Protein AF-A0A4P9Y007-F1 (afdb_monomer_lite)

Structure (mmCIF, N/CA/C/O backbone):
data_AF-A0A4P9Y007-F1
#
_entry.id   AF-A0A4P9Y007-F1
#
loop_
_atom_site.group_PDB
_atom_site.id
_atom_site.type_symbol
_atom_site.label_atom_id
_atom_site.label_alt_id
_atom_site.label_comp_id
_atom_site.label_asym_id
_atom_site.label_entity_id
_atom_site.label_seq_id
_atom_site.pdbx_PDB_ins_code
_atom_site.Cartn_x
_atom_site.Cartn_y
_atom_site.Cartn_z
_atom_site.occupancy
_atom_site.B_iso_or_equiv
_atom_site.auth_seq_id
_atom_site.auth_comp_id
_atom_site.auth_asym_id
_atom_site.auth_atom_id
_atom_site.pdbx_PDB_model_num
ATOM 1 N N . TRP A 1 1 ? -11.578 -0.912 29.837 1.00 82.12 1 TRP A N 1
ATOM 2 C CA . TRP A 1 1 ? -11.352 -1.231 28.413 1.00 82.12 1 TRP A CA 1
ATOM 3 C C . TRP A 1 1 ? -11.839 -2.617 28.018 1.00 82.12 1 TRP A C 1
ATOM 5 O O . TRP A 1 1 ? -12.727 -2.689 27.188 1.00 82.12 1 TRP A O 1
ATOM 15 N N . LEU A 1 2 ? -11.364 -3.719 28.609 1.00 82.94 2 LEU A N 1
ATOM 16 C CA . LEU A 1 2 ? -11.847 -5.055 28.205 1.00 82.94 2 LEU A CA 1
ATOM 17 C C . LEU A 1 2 ? -13.365 -5.239 28.386 1.00 82.94 2 LEU A C 1
ATOM 19 O O . LEU A 1 2 ? -14.035 -5.711 27.477 1.00 82.94 2 LEU A O 1
ATOM 23 N N . ALA A 1 3 ? -13.929 -4.778 29.507 1.00 84.06 3 ALA A N 1
ATOM 24 C CA . ALA A 1 3 ? -15.378 -4.816 29.727 1.00 84.06 3 ALA A CA 1
ATOM 25 C C . ALA A 1 3 ? -16.168 -3.967 28.712 1.00 84.06 3 ALA A C 1
ATOM 27 O O . ALA A 1 3 ? -17.241 -4.374 28.285 1.00 84.06 3 ALA A O 1
ATOM 28 N N . SER A 1 4 ? -15.628 -2.821 28.281 1.00 83.50 4 SER A N 1
ATOM 29 C CA . SER A 1 4 ? -16.286 -1.960 27.290 1.00 83.50 4 SER A CA 1
ATOM 30 C C . SER A 1 4 ? -16.182 -2.511 25.866 1.00 83.50 4 SER A C 1
ATOM 32 O O . SER A 1 4 ? -17.097 -2.311 25.083 1.00 83.50 4 SER A O 1
ATOM 34 N N . LEU A 1 5 ? -15.095 -3.219 25.531 1.00 84.62 5 LEU A N 1
ATOM 35 C CA . LEU A 1 5 ? -14.921 -3.869 24.223 1.00 84.62 5 LEU A CA 1
ATOM 36 C C . LEU A 1 5 ? -15.803 -5.114 24.050 1.00 84.62 5 LEU A C 1
ATOM 38 O O . LEU A 1 5 ? -16.047 -5.523 22.923 1.00 84.62 5 LEU A O 1
ATOM 42 N N . ARG A 1 6 ? -16.285 -5.705 25.151 1.00 84.75 6 ARG A N 1
ATOM 43 C CA . ARG A 1 6 ? -17.242 -6.824 25.124 1.00 84.75 6 ARG A CA 1
ATOM 44 C C . ARG A 1 6 ? -18.675 -6.396 24.801 1.00 84.75 6 ARG A C 1
ATOM 46 O O . ARG A 1 6 ? -19.495 -7.250 24.484 1.00 84.75 6 ARG A O 1
ATOM 53 N N . LEU A 1 7 ? -18.996 -5.110 24.927 1.00 86.94 7 LEU A N 1
ATOM 54 C CA . LEU A 1 7 ? -20.323 -4.595 24.599 1.00 86.94 7 LEU A CA 1
ATOM 55 C C . LEU A 1 7 ? -20.487 -4.479 23.074 1.00 86.94 7 LEU A C 1
ATOM 57 O O . LEU A 1 7 ? -19.494 -4.260 22.378 1.00 86.94 7 LEU A O 1
ATOM 61 N N . PRO A 1 8 ? -21.717 -4.592 22.539 1.00 84.19 8 PRO A N 1
ATOM 62 C CA . PRO A 1 8 ? -21.967 -4.362 21.121 1.00 84.19 8 PRO A CA 1
ATOM 63 C C . PRO A 1 8 ? -21.648 -2.902 20.779 1.00 84.19 8 PRO A C 1
ATOM 65 O O . PRO A 1 8 ? -22.349 -1.980 21.195 1.00 84.19 8 PRO A O 1
ATOM 68 N N . LEU A 1 9 ? -20.554 -2.697 20.047 1.00 86.12 9 LEU A N 1
ATOM 69 C CA . LEU A 1 9 ? -20.111 -1.383 19.594 1.00 86.12 9 LEU A CA 1
ATOM 70 C C . LEU A 1 9 ? -20.708 -1.073 18.225 1.00 86.12 9 LEU A C 1
ATOM 72 O O . LEU A 1 9 ? -20.724 -1.916 17.328 1.00 86.12 9 LEU A O 1
ATOM 76 N N . GLU A 1 10 ? -21.130 0.173 18.034 1.00 90.69 10 GLU A N 1
ATOM 77 C CA . GLU A 1 10 ? -21.511 0.655 16.710 1.00 90.69 10 GLU A CA 1
ATOM 78 C C . GLU A 1 10 ? -20.279 0.704 15.785 1.00 90.69 10 GLU A C 1
ATOM 80 O O . GLU A 1 10 ? -19.154 0.957 16.229 1.00 90.69 10 GLU A O 1
ATOM 85 N N . ALA A 1 11 ? -20.464 0.526 14.473 1.00 87.06 11 ALA A N 1
ATOM 86 C CA . ALA A 1 11 ? -19.360 0.504 13.507 1.00 87.06 11 ALA A CA 1
ATOM 87 C C . ALA A 1 11 ? -18.497 1.786 13.525 1.00 87.06 11 ALA A C 1
ATOM 89 O O . ALA A 1 11 ? -17.287 1.739 13.283 1.00 87.06 11 ALA A O 1
ATOM 90 N N . SER A 1 12 ? -19.103 2.940 13.819 1.00 88.69 12 SER A N 1
ATOM 91 C CA . SER A 1 12 ? -18.417 4.230 13.961 1.00 88.69 12 SER A CA 1
ATOM 92 C C . SER A 1 12 ? -17.488 4.253 15.186 1.00 88.69 12 SER A C 1
ATOM 94 O O . SER A 1 12 ? -16.321 4.651 15.088 1.00 88.69 12 SER A O 1
ATOM 96 N N . GLN A 1 13 ? -17.977 3.754 16.322 1.00 90.38 13 GLN A N 1
ATOM 97 C CA . GLN A 1 13 ? -17.234 3.626 17.574 1.00 90.38 13 GLN A CA 1
ATOM 98 C C . GLN A 1 13 ? -16.098 2.613 17.433 1.00 90.38 13 GLN A C 1
ATOM 100 O O . GLN A 1 13 ? -14.968 2.906 17.820 1.00 90.38 13 GLN A O 1
ATOM 105 N N . TYR A 1 14 ? -16.366 1.471 16.799 1.00 91.06 14 TYR A N 1
ATOM 106 C CA . TYR A 1 14 ? -15.383 0.417 16.567 1.00 91.06 14 TYR A CA 1
ATOM 107 C C . TYR A 1 14 ? -14.161 0.923 15.786 1.00 91.06 14 TYR A C 1
ATOM 109 O O . TYR A 1 14 ? -13.019 0.785 16.230 1.00 91.06 14 TYR A O 1
ATOM 117 N N . LYS A 1 15 ? -14.387 1.630 14.668 1.00 90.38 15 LYS A N 1
ATOM 118 C CA . LYS A 1 15 ? -13.308 2.260 13.883 1.00 90.38 15 LYS A CA 1
ATOM 119 C C . LYS A 1 15 ? -12.530 3.288 14.702 1.00 90.38 15 LYS A C 1
ATOM 121 O O . LYS A 1 15 ? -11.308 3.368 14.594 1.00 90.38 15 LYS A O 1
ATOM 126 N N . ARG A 1 16 ? -13.217 4.080 15.533 1.00 90.31 16 ARG A N 1
ATOM 127 C CA . ARG A 1 16 ? -12.578 5.091 16.388 1.00 90.31 16 ARG A CA 1
ATOM 128 C C . ARG A 1 16 ? -11.707 4.464 17.473 1.00 90.31 16 ARG A C 1
ATOM 130 O O . ARG A 1 16 ? -10.631 4.989 17.740 1.00 90.31 16 ARG A O 1
ATOM 137 N N . VAL A 1 17 ? -12.140 3.348 18.055 1.00 92.19 17 VAL A N 1
ATOM 138 C CA . VAL A 1 17 ? -11.339 2.567 19.003 1.00 92.19 17 VAL A CA 1
ATOM 139 C C . VAL A 1 17 ? -10.066 2.066 18.325 1.00 92.19 17 VAL A C 1
ATOM 141 O O . VAL A 1 17 ? -8.980 2.355 18.819 1.00 92.19 17 VAL A O 1
ATOM 144 N N . LEU A 1 18 ? -10.174 1.413 17.161 1.00 90.44 18 LEU A N 1
ATOM 145 C CA . LEU A 1 18 ? -9.006 0.907 16.426 1.00 90.44 18 LEU A CA 1
ATOM 146 C C . LEU A 1 18 ? -8.034 2.020 16.010 1.00 90.44 18 LEU A C 1
ATOM 148 O O . LEU A 1 18 ? -6.824 1.840 16.065 1.00 90.44 18 LEU A O 1
ATOM 152 N N . LEU A 1 19 ? -8.537 3.207 15.664 1.00 90.25 19 LEU A N 1
ATOM 153 C CA . LEU A 1 19 ? -7.697 4.370 15.346 1.00 90.25 19 LEU A CA 1
ATOM 154 C C . LEU A 1 19 ? -6.875 4.893 16.532 1.00 90.25 19 LEU A C 1
ATOM 156 O O . LEU A 1 19 ? -5.881 5.588 16.312 1.00 90.25 19 LEU A O 1
ATOM 160 N N . LEU A 1 20 ? -7.333 4.647 17.760 1.00 90.38 20 LEU A N 1
ATOM 161 C CA . LEU A 1 20 ? -6.728 5.148 18.993 1.00 90.38 20 LEU A CA 1
ATOM 162 C C . LEU A 1 20 ? -5.978 4.057 19.763 1.00 90.38 20 LEU A C 1
ATOM 164 O O . LEU A 1 20 ? -5.260 4.390 20.706 1.00 90.38 20 LEU A O 1
ATOM 168 N N . ILE A 1 21 ? -6.135 2.785 19.382 1.00 90.44 21 ILE A N 1
ATOM 169 C CA . ILE A 1 21 ? -5.692 1.641 20.180 1.00 90.44 21 ILE A CA 1
ATOM 170 C C . ILE A 1 21 ? -4.185 1.658 20.428 1.00 90.44 21 ILE A C 1
ATOM 172 O O . ILE A 1 21 ? -3.767 1.575 21.580 1.00 90.44 21 ILE A O 1
ATOM 176 N N . HIS A 1 22 ? -3.390 1.890 19.383 1.00 87.31 22 HIS A N 1
ATOM 177 C CA . HIS A 1 22 ? -1.927 1.895 19.437 1.00 87.31 22 HIS A CA 1
ATOM 178 C C . HIS A 1 22 ? -1.370 3.033 20.298 1.00 87.31 22 HIS A C 1
ATOM 180 O O . HIS A 1 22 ? -0.475 2.816 21.102 1.00 87.31 22 HIS A O 1
ATOM 186 N N . ARG A 1 23 ? -1.921 4.250 20.182 1.00 87.38 23 ARG A N 1
ATOM 187 C CA . ARG A 1 23 ? -1.395 5.444 20.875 1.00 87.38 23 ARG A CA 1
ATOM 188 C C . ARG A 1 23 ? -1.994 5.703 22.252 1.00 87.38 23 ARG A C 1
ATOM 190 O O . ARG A 1 23 ? -1.347 6.343 23.072 1.00 87.38 23 ARG A O 1
ATOM 197 N N . ARG A 1 24 ? -3.251 5.321 22.488 1.00 89.56 24 ARG A N 1
ATOM 198 C CA . ARG A 1 24 ? -4.007 5.743 23.683 1.00 89.56 24 ARG A CA 1
ATOM 199 C C . ARG A 1 24 ? -4.559 4.611 24.529 1.00 89.56 24 ARG A C 1
ATOM 201 O O . ARG A 1 24 ? -5.045 4.898 25.615 1.00 89.56 24 ARG A O 1
ATOM 208 N N . ILE A 1 25 ? -4.549 3.369 24.052 1.00 88.50 25 ILE A N 1
ATOM 209 C CA . ILE A 1 25 ? -5.140 2.257 24.805 1.00 88.50 25 ILE A CA 1
ATOM 210 C C . ILE A 1 25 ? -4.048 1.262 25.212 1.00 88.50 25 ILE A C 1
ATOM 212 O O . ILE A 1 25 ? -3.930 0.978 26.400 1.00 88.50 25 ILE A O 1
ATOM 216 N N . ILE A 1 26 ? -3.207 0.811 24.272 1.00 88.50 26 ILE A N 1
ATOM 217 C CA . ILE A 1 26 ? -2.102 -0.130 24.531 1.00 88.50 26 ILE A CA 1
ATOM 218 C C . ILE A 1 26 ? -1.140 0.377 25.625 1.00 88.50 26 ILE A C 1
ATOM 220 O O . ILE A 1 26 ? -0.941 -0.367 26.585 1.00 88.50 26 ILE A O 1
ATOM 224 N N . PRO A 1 27 ? -0.637 1.632 25.598 1.00 89.06 27 PRO A N 1
ATOM 225 C CA . PRO A 1 27 ? 0.335 2.096 26.598 1.00 89.06 27 PRO A CA 1
ATOM 226 C C . PRO A 1 27 ? -0.212 2.164 28.030 1.00 89.06 27 PRO A C 1
ATOM 228 O O . PRO A 1 27 ? 0.549 2.151 28.990 1.00 89.06 27 PRO A O 1
ATOM 231 N N . PHE A 1 28 ? -1.535 2.254 28.185 1.00 88.88 28 PHE A N 1
ATOM 232 C CA . PHE A 1 28 ? -2.196 2.379 29.487 1.00 88.88 28 PHE A CA 1
ATOM 233 C C . PHE A 1 28 ? -2.731 1.042 30.012 1.00 88.88 28 PHE A C 1
ATOM 235 O O . PHE A 1 28 ? -3.407 1.007 31.041 1.00 88.88 28 PHE A O 1
ATOM 242 N N . MET A 1 29 ? -2.475 -0.064 29.309 1.00 85.81 29 MET A N 1
ATOM 243 C CA . MET A 1 29 ? -2.890 -1.394 29.736 1.00 85.81 29 MET A CA 1
ATOM 244 C C . MET A 1 29 ? -1.760 -2.138 30.436 1.00 85.81 29 MET A C 1
ATOM 246 O O . MET A 1 29 ? -0.669 -2.276 29.904 1.00 85.81 29 MET A O 1
ATOM 250 N N . SER A 1 30 ? -2.059 -2.710 31.605 1.00 85.81 30 SER A N 1
ATOM 251 C CA . SER A 1 30 ? -1.103 -3.540 32.349 1.00 85.81 30 SER A CA 1
ATOM 252 C C . SER A 1 30 ? -0.782 -4.864 31.6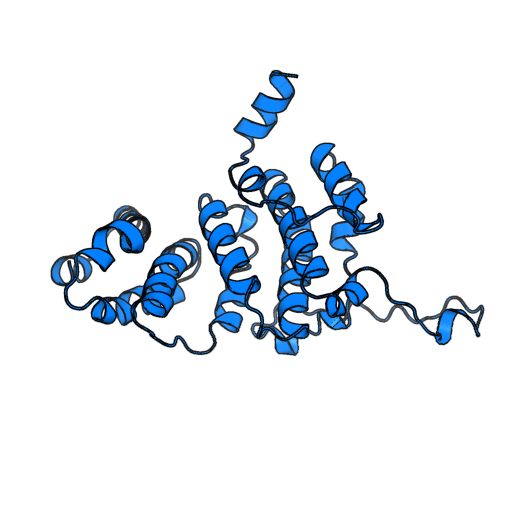41 1.00 85.81 30 SER A C 1
ATOM 254 O O . SER A 1 30 ? 0.300 -5.408 31.816 1.00 85.81 30 SER A O 1
ATOM 256 N N . ARG A 1 31 ? -1.732 -5.409 30.865 1.00 87.56 31 ARG A N 1
ATOM 257 C CA . ARG A 1 31 ? -1.574 -6.644 30.073 1.00 87.56 31 ARG A CA 1
ATOM 258 C C . ARG A 1 31 ? -2.165 -6.453 28.669 1.00 87.56 31 ARG A C 1
ATOM 260 O O . ARG A 1 31 ? -3.308 -6.850 28.430 1.00 87.56 31 ARG A O 1
ATOM 267 N N . PRO A 1 32 ? -1.416 -5.824 27.752 1.00 87.88 32 PRO A N 1
ATOM 268 C CA . PRO A 1 32 ? -1.886 -5.516 26.400 1.00 87.88 32 PRO A CA 1
ATOM 269 C C . PRO A 1 32 ? -2.069 -6.760 25.518 1.00 87.88 32 PRO A C 1
ATOM 271 O O . PRO A 1 32 ? -2.848 -6.718 24.571 1.00 87.88 32 PRO A O 1
ATOM 274 N N . THR A 1 33 ? -1.458 -7.896 25.873 1.00 87.25 33 THR A N 1
ATOM 275 C CA . THR A 1 33 ? -1.631 -9.184 25.178 1.00 87.25 33 THR A CA 1
ATOM 276 C C . THR A 1 33 ? -3.085 -9.665 25.127 1.00 87.25 33 THR A C 1
ATOM 278 O O . THR A 1 33 ? -3.470 -10.329 24.173 1.00 87.25 33 THR A O 1
ATOM 281 N N . MET A 1 34 ? -3.934 -9.270 26.086 1.00 88.12 34 MET A N 1
ATOM 282 C CA . MET A 1 34 ? -5.367 -9.607 26.072 1.00 88.12 34 MET A CA 1
ATOM 283 C C . MET A 1 34 ? -6.145 -8.963 24.912 1.00 88.12 34 MET A C 1
ATOM 285 O O . MET A 1 34 ? -7.269 -9.369 24.635 1.00 88.12 34 MET A O 1
ATOM 289 N N . LEU A 1 35 ? -5.586 -7.947 24.246 1.00 89.56 35 LEU A N 1
ATOM 290 C CA . LEU A 1 35 ? -6.190 -7.368 23.045 1.00 89.56 35 LEU A CA 1
ATOM 291 C C . LEU A 1 35 ? -5.926 -8.186 21.779 1.00 89.56 35 LEU A C 1
ATOM 293 O O . LEU A 1 35 ? -6.516 -7.865 20.748 1.00 89.56 35 LEU A O 1
ATOM 297 N N . MET A 1 36 ? -5.038 -9.184 21.820 1.00 88.44 36 MET A N 1
ATOM 298 C CA . MET A 1 36 ? -4.630 -9.906 20.617 1.00 88.44 36 MET A CA 1
ATOM 299 C C . MET A 1 36 ? -5.811 -10.592 19.935 1.00 88.44 36 MET A C 1
ATOM 301 O O . MET A 1 36 ? -5.969 -10.425 18.729 1.00 88.44 36 MET A O 1
ATOM 305 N N . ASP A 1 37 ? -6.672 -11.273 20.692 1.00 89.38 37 ASP A N 1
ATOM 306 C CA . ASP A 1 37 ? -7.856 -11.945 20.142 1.00 89.38 37 ASP A CA 1
ATOM 307 C C . ASP A 1 37 ? -8.782 -10.930 19.461 1.00 89.38 37 ASP A C 1
ATOM 309 O O . ASP A 1 37 ? -9.120 -11.067 18.288 1.00 89.38 37 ASP A O 1
ATOM 313 N N . PHE A 1 38 ? -9.076 -9.820 20.148 1.00 90.88 38 PHE A N 1
ATOM 314 C CA . PHE A 1 38 ? -9.896 -8.735 19.606 1.00 90.88 38 PHE A CA 1
ATOM 315 C C . PHE A 1 38 ? -9.311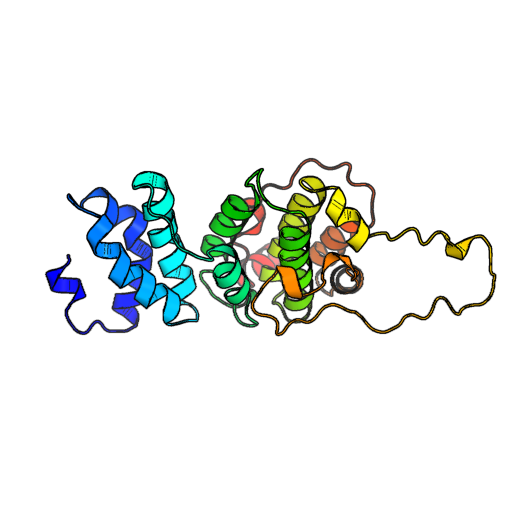 -8.148 18.314 1.00 90.88 38 PHE A C 1
ATOM 317 O O . PHE A 1 38 ? -10.037 -7.909 17.348 1.00 90.88 38 PHE A O 1
ATOM 324 N N . LEU A 1 39 ? -8.003 -7.889 18.286 1.00 91.06 39 LEU A N 1
ATOM 325 C CA . LEU A 1 39 ? -7.321 -7.325 17.124 1.00 91.06 39 LEU A CA 1
ATOM 326 C C . LEU A 1 39 ? -7.207 -8.331 15.975 1.00 91.06 39 LEU A C 1
ATOM 328 O O . LEU A 1 39 ? -7.307 -7.931 14.819 1.00 91.06 39 LEU A O 1
ATOM 332 N N . THR A 1 40 ? -7.048 -9.616 16.279 1.00 90.06 40 THR A N 1
ATOM 333 C CA . THR A 1 40 ? -7.010 -10.697 15.289 1.00 90.06 40 THR A CA 1
ATOM 334 C C . THR A 1 40 ? -8.377 -10.877 14.636 1.00 90.06 40 THR A C 1
ATOM 336 O O . THR A 1 40 ? -8.467 -10.911 13.410 1.00 90.06 40 THR A O 1
ATOM 339 N N .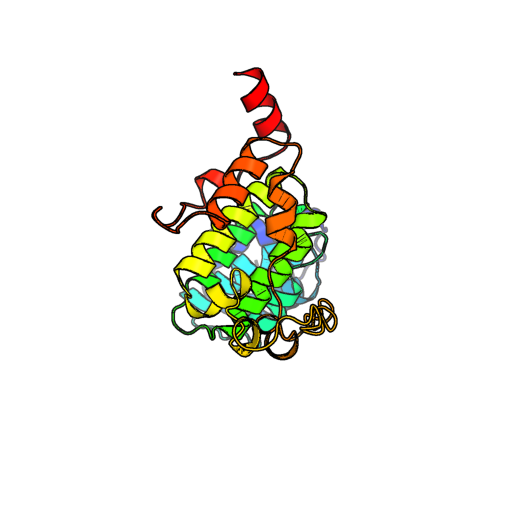 ASP A 1 41 ? -9.452 -10.865 15.424 1.00 89.94 41 ASP A N 1
ATOM 340 C CA . ASP A 1 41 ? -10.827 -10.886 14.916 1.00 89.94 41 ASP A CA 1
ATOM 341 C C . ASP A 1 41 ? -11.129 -9.637 14.077 1.00 89.94 41 ASP A C 1
ATOM 343 O O . ASP A 1 41 ? -11.663 -9.726 12.967 1.00 89.94 41 ASP A O 1
ATOM 347 N N . SER A 1 42 ? -10.701 -8.461 14.558 1.00 90.88 42 SER A N 1
ATOM 348 C CA . SER A 1 42 ? -10.798 -7.200 13.807 1.00 90.88 42 SER A CA 1
ATOM 349 C C . SER A 1 42 ? -10.073 -7.301 12.463 1.00 90.88 42 SER A C 1
ATOM 351 O O . SER A 1 42 ? -10.566 -6.829 11.440 1.00 90.88 42 SER A O 1
ATOM 353 N N . TYR A 1 43 ? -8.898 -7.922 12.453 1.00 90.56 43 TYR A N 1
ATOM 354 C CA . TYR A 1 43 ? -8.074 -8.090 11.269 1.00 90.56 43 TYR A CA 1
ATOM 355 C C . TYR A 1 43 ? -8.673 -9.085 10.270 1.00 90.56 43 TYR A C 1
ATOM 357 O O . TYR A 1 43 ? -8.627 -8.838 9.064 1.00 90.56 43 TYR A O 1
ATOM 365 N N . HIS A 1 44 ? -9.319 -10.150 10.743 1.00 87.88 44 HIS A N 1
ATOM 366 C CA . HIS A 1 44 ? -10.022 -11.111 9.892 1.00 87.88 44 HIS A CA 1
ATOM 367 C C . HIS A 1 44 ? -11.351 -10.591 9.324 1.00 87.88 44 HIS A C 1
ATOM 369 O O . HIS A 1 44 ? -11.799 -11.105 8.302 1.00 87.88 44 HIS A O 1
ATOM 375 N N . SER A 1 45 ? -11.959 -9.563 9.929 1.00 86.00 45 SER A N 1
ATOM 376 C CA . SER A 1 45 ? -13.252 -9.012 9.483 1.00 86.00 45 SER A CA 1
ATOM 377 C C . SER A 1 45 ? -13.246 -8.394 8.072 1.00 86.00 45 SER A C 1
ATOM 379 O O . SER A 1 45 ? -14.292 -8.304 7.431 1.00 86.00 45 SER A O 1
ATOM 381 N N . GLY A 1 46 ? -12.075 -8.008 7.561 1.00 83.38 46 GLY A N 1
ATOM 382 C CA . GLY A 1 46 ? -11.888 -7.468 6.217 1.00 83.38 46 GLY A CA 1
ATOM 383 C C . GLY A 1 46 ? -12.114 -5.954 6.087 1.00 83.38 46 GLY A C 1
ATOM 384 O O . GLY A 1 46 ? -12.638 -5.259 6.965 1.00 83.38 46 GLY A O 1
ATOM 385 N N . GLY A 1 47 ? -11.706 -5.420 4.934 1.00 85.44 47 GLY A N 1
ATOM 386 C CA . GLY A 1 47 ? -11.960 -4.034 4.544 1.00 85.44 47 GLY A CA 1
ATOM 387 C C . GLY A 1 47 ? -11.242 -2.988 5.414 1.00 85.44 47 GLY A C 1
ATOM 388 O O . GLY A 1 47 ? -10.140 -3.224 5.916 1.00 85.44 47 GLY A O 1
ATOM 389 N N . PRO A 1 48 ? -11.842 -1.797 5.622 1.00 86.75 48 PRO A N 1
ATOM 390 C CA . PRO A 1 48 ? -11.194 -0.706 6.352 1.00 86.75 48 PRO A CA 1
ATOM 391 C C . PRO A 1 48 ? -10.874 -1.030 7.813 1.00 86.75 48 PRO A C 1
ATOM 393 O O . PRO A 1 48 ? -10.002 -0.393 8.395 1.00 86.75 48 PRO A O 1
ATOM 396 N N . ILE A 1 49 ? -11.592 -1.979 8.416 1.00 90.62 49 ILE A N 1
ATOM 397 C CA . ILE A 1 49 ? -11.390 -2.386 9.807 1.00 90.62 49 ILE A CA 1
ATOM 398 C C . ILE A 1 49 ? -10.053 -3.120 9.945 1.00 90.62 49 ILE A C 1
ATOM 400 O O . ILE A 1 49 ? -9.258 -2.761 10.815 1.00 90.62 49 ILE A O 1
ATOM 404 N N . SER A 1 50 ? -9.754 -4.047 9.032 1.00 90.12 50 SER A N 1
ATOM 405 C CA . SER A 1 50 ? -8.481 -4.770 9.015 1.00 90.12 50 SER A CA 1
ATOM 406 C C . SER A 1 50 ? -7.274 -3.849 8.874 1.00 90.12 50 SER A C 1
ATOM 408 O O . SER A 1 50 ? -6.273 -4.029 9.566 1.00 90.12 50 SER A O 1
ATOM 410 N N . LEU A 1 51 ? -7.383 -2.811 8.037 1.00 90.12 51 LEU A N 1
ATOM 411 C CA . LEU A 1 51 ? -6.310 -1.827 7.846 1.00 90.12 51 LEU A CA 1
ATOM 412 C C . LEU A 1 51 ? -6.019 -1.037 9.132 1.00 90.12 51 LEU A C 1
ATOM 414 O O . LEU A 1 51 ? -4.873 -0.680 9.396 1.00 90.12 51 LEU A O 1
ATOM 418 N N . LEU A 1 52 ? -7.049 -0.759 9.937 1.00 90.56 52 LEU A N 1
ATOM 419 C CA . LEU A 1 52 ? -6.900 -0.067 11.219 1.00 90.56 52 LEU A CA 1
ATOM 420 C C . LEU A 1 52 ? -6.357 -0.995 12.309 1.00 90.56 52 LEU A C 1
ATOM 422 O O . LEU A 1 52 ? -5.502 -0.580 13.090 1.00 90.56 52 LEU A O 1
ATOM 426 N N . ALA A 1 53 ? -6.824 -2.245 12.337 1.00 92.12 53 ALA A N 1
ATOM 427 C CA . ALA A 1 53 ? -6.370 -3.261 13.280 1.00 92.12 53 ALA A CA 1
ATOM 428 C C . ALA A 1 53 ? -4.879 -3.590 13.116 1.00 92.12 53 ALA A C 1
ATOM 430 O O . ALA A 1 53 ? -4.197 -3.812 14.113 1.00 92.12 53 ALA A O 1
ATOM 431 N N . LEU A 1 54 ? -4.359 -3.533 11.884 1.00 91.50 54 LEU A N 1
ATOM 432 C CA . LEU A 1 54 ? -2.954 -3.805 11.569 1.00 91.50 54 LEU A CA 1
ATOM 433 C C . LEU A 1 54 ? -1.972 -2.947 12.3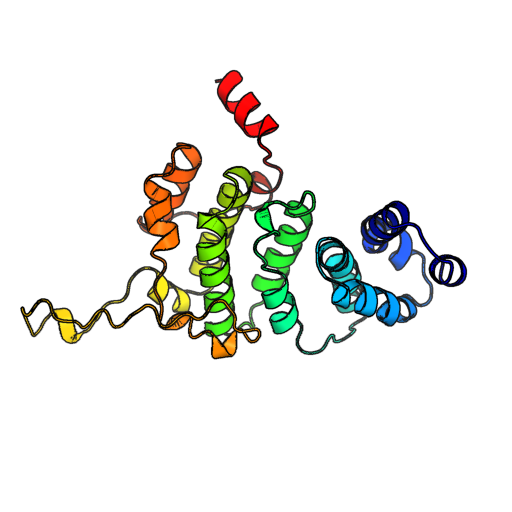79 1.00 91.50 54 LEU A C 1
ATOM 435 O O . LEU A 1 54 ? -0.930 -3.444 12.789 1.00 91.50 54 LEU A O 1
ATOM 439 N N . ASN A 1 55 ? -2.304 -1.680 12.650 1.00 90.56 55 ASN A N 1
ATOM 440 C CA . ASN A 1 55 ? -1.444 -0.810 13.458 1.00 90.56 55 ASN A CA 1
ATOM 441 C C . ASN A 1 55 ? -1.353 -1.314 14.906 1.00 90.56 55 ASN A C 1
ATOM 443 O O . ASN A 1 55 ? -0.266 -1.434 15.457 1.00 90.56 55 ASN A O 1
ATOM 447 N N . GLY A 1 56 ? -2.500 -1.677 15.491 1.00 90.44 56 GLY A N 1
ATOM 448 C CA . GLY A 1 56 ? -2.558 -2.249 16.834 1.00 90.44 56 GLY A CA 1
ATOM 449 C C . GLY A 1 56 ? -1.848 -3.599 16.928 1.00 90.44 56 GLY A C 1
ATOM 450 O O . GLY A 1 56 ? -1.084 -3.807 17.866 1.00 90.44 56 GLY A O 1
ATOM 451 N N . LEU A 1 57 ? -2.057 -4.487 15.948 1.00 90.75 57 LEU A N 1
ATOM 452 C CA . LEU A 1 57 ? -1.348 -5.769 15.873 1.00 90.75 57 LEU A CA 1
ATOM 453 C C . LEU A 1 57 ? 0.158 -5.557 15.781 1.00 90.75 57 LEU A C 1
ATOM 455 O O . LEU A 1 57 ? 0.896 -6.176 16.535 1.00 90.75 57 LEU A O 1
ATOM 459 N N . PHE A 1 58 ? 0.614 -4.641 14.930 1.00 90.00 58 PHE A N 1
ATOM 460 C CA . PHE A 1 58 ? 2.037 -4.361 14.810 1.00 90.00 58 PHE A CA 1
ATOM 461 C C . PHE A 1 58 ? 2.650 -3.839 16.112 1.00 90.00 58 PHE A C 1
ATOM 463 O O . PHE A 1 58 ? 3.715 -4.304 16.497 1.00 90.00 58 PHE A O 1
ATOM 470 N N . THR A 1 59 ? 1.976 -2.934 16.828 1.00 89.69 59 THR A N 1
ATOM 471 C CA . THR A 1 59 ? 2.449 -2.489 18.150 1.00 89.69 59 THR A CA 1
ATOM 472 C C . THR A 1 59 ? 2.576 -3.667 19.121 1.00 89.69 59 THR A C 1
ATOM 474 O O . THR A 1 59 ? 3.560 -3.763 19.844 1.00 89.69 59 THR A O 1
ATOM 477 N N . LEU A 1 60 ? 1.627 -4.610 19.105 1.00 89.31 60 LEU A N 1
ATOM 478 C CA . LEU A 1 60 ? 1.721 -5.826 19.918 1.00 89.31 60 LEU A CA 1
ATOM 479 C C . LEU A 1 60 ? 2.874 -6.750 19.491 1.00 89.31 60 LEU A C 1
ATOM 481 O O . LEU A 1 60 ? 3.533 -7.332 20.350 1.00 89.31 60 LEU A O 1
ATOM 485 N N . MET A 1 61 ? 3.130 -6.877 18.189 1.00 89.19 61 MET A N 1
ATOM 486 C CA . MET A 1 61 ? 4.253 -7.660 17.667 1.00 89.19 61 MET A CA 1
ATOM 487 C C . MET A 1 61 ? 5.597 -7.039 18.066 1.00 89.19 61 MET A C 1
ATOM 489 O O . MET A 1 61 ? 6.485 -7.751 18.520 1.00 89.19 61 MET A O 1
ATOM 493 N N . GLN A 1 62 ? 5.726 -5.716 17.939 1.00 87.81 62 GLN A N 1
ATOM 494 C CA . GLN A 1 62 ? 6.963 -4.975 18.182 1.00 87.81 62 GLN A CA 1
ATOM 495 C C . GLN A 1 62 ? 7.296 -4.845 19.674 1.00 87.81 62 GLN A C 1
ATOM 497 O O . GLN A 1 62 ? 8.431 -5.092 20.071 1.00 87.81 62 GLN A O 1
ATOM 502 N N . ASP A 1 63 ? 6.322 -4.450 20.499 1.00 87.00 63 ASP A N 1
ATOM 503 C CA . ASP A 1 63 ? 6.570 -4.094 21.903 1.00 87.00 63 ASP A CA 1
ATOM 504 C C . ASP A 1 63 ? 6.381 -5.286 22.853 1.00 87.00 63 ASP A C 1
ATOM 506 O O . ASP A 1 63 ? 6.907 -5.298 23.968 1.00 87.00 63 ASP A O 1
ATOM 510 N N . HIS A 1 64 ? 5.614 -6.297 22.432 1.00 84.56 64 HIS A N 1
ATOM 511 C CA . HIS A 1 64 ? 5.275 -7.459 23.256 1.00 84.56 64 HIS A CA 1
ATOM 512 C C . HIS A 1 64 ? 5.686 -8.800 22.635 1.00 84.56 64 HIS A C 1
ATOM 514 O O . HIS A 1 64 ? 5.301 -9.838 23.171 1.00 84.56 64 HIS A O 1
ATOM 520 N N . ASN A 1 65 ? 6.489 -8.786 21.559 1.00 83.50 65 ASN A N 1
ATOM 521 C CA . ASN A 1 65 ? 7.049 -9.966 20.883 1.00 83.50 65 ASN A CA 1
ATOM 522 C C . ASN A 1 65 ? 6.000 -11.040 20.553 1.00 83.50 65 ASN A C 1
ATOM 524 O O . ASN A 1 65 ? 6.257 -12.239 20.661 1.00 83.50 65 ASN A O 1
ATOM 528 N N . LEU A 1 66 ? 4.790 -10.608 20.197 1.00 84.44 66 LEU A N 1
ATOM 529 C CA . LEU A 1 66 ? 3.731 -11.515 19.781 1.00 84.44 66 LEU A CA 1
ATOM 530 C C . LEU A 1 66 ? 3.948 -11.919 18.324 1.00 84.44 66 LEU A C 1
ATOM 532 O O . LEU A 1 66 ? 4.070 -11.067 17.448 1.00 84.44 66 LEU A O 1
ATOM 536 N N . GLU A 1 67 ? 3.968 -13.219 18.055 1.00 82.12 67 GLU A N 1
ATOM 537 C CA . GLU A 1 67 ? 4.060 -13.737 16.694 1.00 82.12 67 GLU A CA 1
ATOM 538 C C . GLU A 1 67 ? 2.661 -13.886 16.095 1.00 82.12 67 GLU A C 1
ATOM 540 O O . GLU A 1 67 ? 1.769 -14.495 16.688 1.00 82.12 67 GLU A O 1
ATOM 545 N N . TYR A 1 68 ? 2.468 -13.322 14.901 1.00 85.06 68 TYR A N 1
ATOM 546 C CA . TYR A 1 68 ? 1.260 -13.529 14.112 1.00 85.06 68 TYR A CA 1
ATOM 547 C C . TYR A 1 68 ? 1.588 -14.446 12.922 1.00 85.06 68 TYR A C 1
ATOM 549 O O . TYR A 1 68 ? 2.422 -14.073 12.087 1.00 85.06 68 TYR A O 1
ATOM 557 N N . PRO A 1 69 ? 0.969 -15.637 12.828 1.00 86.06 69 PRO A N 1
ATOM 558 C CA . PRO A 1 69 ? 1.275 -16.598 11.774 1.00 86.06 69 PRO A CA 1
ATOM 559 C C . PRO A 1 69 ? 0.881 -16.047 10.399 1.00 86.06 69 PRO A C 1
ATOM 561 O O . PRO A 1 69 ? -0.108 -15.328 10.263 1.00 86.06 69 PRO A O 1
ATOM 564 N N . ASP A 1 70 ? 1.663 -16.383 9.370 1.00 84.88 70 ASP A N 1
ATOM 565 C CA . ASP A 1 70 ? 1.411 -16.010 7.969 1.00 84.88 70 ASP A CA 1
ATOM 566 C C . ASP A 1 70 ? 1.140 -14.513 7.734 1.00 84.88 70 ASP A C 1
ATOM 568 O O . ASP A 1 70 ? 0.381 -14.124 6.836 1.00 84.88 70 ASP A O 1
ATOM 572 N N . PHE A 1 71 ? 1.800 -13.656 8.520 1.00 89.19 71 PHE A N 1
ATOM 573 C CA . PHE A 1 71 ? 1.632 -12.204 8.476 1.00 89.19 71 PHE A CA 1
ATOM 574 C C . PHE A 1 71 ? 1.684 -11.632 7.054 1.00 89.19 71 PHE A C 1
ATOM 576 O O . PHE A 1 71 ? 0.795 -10.882 6.659 1.00 89.19 71 PHE A O 1
ATOM 583 N N . TYR A 1 72 ? 2.680 -12.018 6.249 1.00 90.75 72 TYR A N 1
ATOM 584 C CA . TYR A 1 72 ? 2.834 -11.493 4.889 1.00 90.75 72 TYR A CA 1
ATOM 585 C C . TYR A 1 72 ? 1.771 -11.990 3.912 1.00 90.75 72 TYR A C 1
ATOM 587 O O . TYR A 1 72 ? 1.377 -11.235 3.027 1.00 90.75 72 TYR A O 1
ATOM 595 N N . SER A 1 73 ? 1.270 -13.215 4.071 1.00 90.81 73 SER A N 1
ATOM 596 C CA . SER A 1 73 ? 0.178 -13.737 3.240 1.00 90.81 73 SER A CA 1
ATOM 597 C C . SER A 1 73 ? -1.108 -12.955 3.498 1.00 90.81 73 SER A C 1
ATOM 599 O O . SER A 1 73 ? -1.801 -12.544 2.567 1.00 90.81 73 SER A O 1
ATOM 601 N N . LYS A 1 74 ? -1.398 -12.654 4.769 1.00 89.56 74 LYS A N 1
ATOM 602 C CA . LYS A 1 74 ? -2.539 -11.807 5.127 1.00 89.56 74 LYS A CA 1
ATOM 603 C C . LYS A 1 74 ? -2.333 -10.350 4.726 1.00 89.56 74 LYS A C 1
ATOM 605 O O . LYS A 1 74 ? -3.253 -9.739 4.188 1.00 89.56 74 LYS A O 1
ATOM 610 N N . LEU A 1 75 ? -1.127 -9.811 4.908 1.00 91.81 75 LEU A N 1
ATOM 611 C CA . LEU A 1 75 ? -0.775 -8.472 4.442 1.00 91.81 75 LEU A CA 1
ATOM 612 C C . LEU A 1 75 ? -0.980 -8.362 2.931 1.00 91.81 75 LEU A C 1
ATOM 614 O O . LEU A 1 75 ? -1.565 -7.387 2.479 1.00 91.81 75 LEU A O 1
ATOM 618 N N . TYR A 1 76 ? -0.564 -9.369 2.161 1.00 92.50 76 TYR A N 1
ATOM 619 C CA . TYR A 1 76 ? -0.769 -9.432 0.717 1.00 92.50 76 TYR A CA 1
ATOM 620 C C . TYR A 1 76 ? -2.259 -9.415 0.360 1.00 92.50 76 TYR A C 1
ATOM 622 O O . TYR A 1 76 ? -2.660 -8.645 -0.513 1.00 92.50 76 TYR A O 1
ATOM 630 N N . ALA A 1 77 ? -3.095 -10.176 1.073 1.00 90.44 77 ALA A N 1
ATOM 631 C CA . ALA A 1 77 ? -4.548 -10.181 0.887 1.00 90.44 77 ALA A CA 1
ATOM 632 C C . ALA A 1 77 ? -5.227 -8.826 1.187 1.00 90.44 77 ALA A C 1
ATOM 634 O O . ALA A 1 77 ? -6.294 -8.555 0.642 1.00 90.44 77 ALA A O 1
ATOM 635 N N . LEU A 1 78 ? -4.615 -7.955 2.002 1.00 91.31 78 LEU A N 1
ATOM 636 C CA . LEU A 1 78 ? -5.122 -6.595 2.244 1.00 91.31 78 LEU A CA 1
ATOM 637 C C . LEU A 1 78 ? -4.915 -5.633 1.069 1.00 91.31 78 LEU A C 1
ATOM 639 O O . LEU A 1 78 ? -5.542 -4.572 1.046 1.00 91.31 78 LEU A O 1
ATOM 643 N N . PHE A 1 79 ? -4.057 -5.970 0.103 1.00 91.31 79 PHE A N 1
ATOM 644 C CA . PHE A 1 79 ? -3.921 -5.211 -1.141 1.00 91.31 79 PHE A CA 1
ATOM 645 C C . PHE A 1 79 ? -5.091 -5.531 -2.072 1.00 91.31 79 PHE A C 1
ATOM 647 O O . PHE A 1 79 ? -4.938 -6.206 -3.088 1.00 91.31 79 PHE A O 1
ATOM 654 N N . ASP A 1 80 ? -6.270 -5.047 -1.696 1.00 89.75 80 ASP A N 1
ATOM 655 C CA . ASP A 1 80 ? -7.497 -5.177 -2.465 1.00 89.75 80 ASP A CA 1
ATOM 656 C C . ASP A 1 80 ? -7.701 -3.992 -3.429 1.00 89.75 80 ASP A C 1
ATOM 658 O O . ASP A 1 80 ? -7.017 -2.964 -3.389 1.00 89.75 80 ASP A O 1
ATOM 662 N N . ARG A 1 81 ? -8.707 -4.120 -4.301 1.00 88.75 81 ARG A N 1
ATOM 663 C CA . ARG A 1 81 ? -9.139 -3.058 -5.230 1.00 88.75 81 ARG A CA 1
ATOM 664 C C . ARG A 1 81 ? -9.560 -1.762 -4.532 1.00 88.75 81 ARG A C 1
ATOM 666 O O . ARG A 1 81 ? -9.613 -0.716 -5.170 1.00 88.75 81 ARG A O 1
ATOM 673 N N . HIS A 1 82 ? -9.917 -1.819 -3.250 1.00 89.69 82 HIS A N 1
ATOM 674 C CA . HIS A 1 82 ? -10.422 -0.671 -2.506 1.00 89.69 82 HIS A CA 1
ATOM 675 C C . HIS A 1 82 ? -9.314 0.073 -1.760 1.00 89.69 82 HIS A C 1
ATOM 677 O O . HIS A 1 82 ? -9.504 1.247 -1.445 1.00 89.69 82 HIS A O 1
ATOM 683 N N . LEU A 1 83 ? -8.152 -0.546 -1.544 1.00 90.94 83 LEU A N 1
ATOM 684 C CA . LEU A 1 83 ? -7.056 -0.038 -0.729 1.00 90.94 83 LEU A CA 1
ATOM 685 C C . LEU A 1 83 ? -6.673 1.403 -1.081 1.00 90.94 83 LEU A C 1
ATOM 687 O O . LEU A 1 83 ? -6.612 2.269 -0.206 1.00 90.94 83 LEU A O 1
ATOM 691 N N . LEU A 1 84 ? -6.472 1.685 -2.373 1.00 90.94 84 LEU A N 1
ATOM 692 C CA . LEU A 1 84 ? -6.071 3.014 -2.842 1.00 90.94 84 LEU A CA 1
ATOM 693 C C . LEU A 1 84 ? -7.185 4.066 -2.712 1.00 90.94 84 LEU A C 1
ATOM 695 O O . LEU A 1 84 ? -6.893 5.261 -2.744 1.00 90.94 84 LEU A O 1
ATOM 699 N N . HIS A 1 85 ? -8.440 3.652 -2.528 1.00 90.06 85 HIS A N 1
ATOM 700 C CA . HIS A 1 85 ? -9.602 4.530 -2.355 1.00 90.06 85 HIS A CA 1
ATOM 701 C C . HIS A 1 85 ? -9.948 4.786 -0.878 1.00 90.06 85 HIS A C 1
ATOM 703 O O . HIS A 1 85 ? -10.730 5.688 -0.574 1.00 90.06 85 HIS A O 1
ATOM 709 N N . VAL A 1 86 ? -9.382 4.019 0.060 1.00 89.81 86 VAL A N 1
ATOM 710 C CA . VAL A 1 86 ? -9.692 4.140 1.490 1.00 89.81 86 VAL A CA 1
ATOM 711 C C . VAL A 1 86 ? -9.049 5.394 2.094 1.00 89.81 86 VAL A C 1
ATOM 713 O O . VAL A 1 86 ? -7.864 5.668 1.917 1.00 89.81 86 VAL A O 1
ATOM 716 N N . ARG A 1 87 ? -9.814 6.127 2.915 1.00 88.38 87 ARG A N 1
ATOM 717 C CA . ARG A 1 87 ? -9.356 7.344 3.619 1.00 88.38 87 ARG A CA 1
ATOM 718 C C . ARG A 1 87 ? -8.112 7.126 4.492 1.00 88.38 87 ARG A C 1
ATOM 720 O O . ARG A 1 87 ? -7.308 8.033 4.657 1.00 88.38 87 ARG A O 1
ATOM 727 N N . TYR A 1 88 ? -7.964 5.941 5.077 1.00 88.44 88 TYR A N 1
ATOM 728 C CA . TYR A 1 88 ? -6.872 5.605 5.998 1.00 88.44 88 TYR A CA 1
ATOM 729 C C . TYR A 1 88 ? -5.616 5.049 5.307 1.00 88.44 88 TYR A C 1
ATOM 731 O O . TYR A 1 88 ? -4.697 4.614 6.000 1.00 88.44 88 TYR A O 1
ATOM 739 N N . ARG A 1 89 ? -5.547 5.087 3.968 1.00 90.56 89 ARG A N 1
ATOM 740 C CA . ARG A 1 89 ? -4.430 4.538 3.181 1.00 90.56 89 ARG A CA 1
ATOM 741 C C . ARG A 1 89 ? -3.061 5.087 3.589 1.00 90.56 89 ARG A C 1
ATOM 743 O O . ARG A 1 89 ? -2.137 4.301 3.717 1.00 90.56 89 ARG A O 1
ATOM 750 N N . ALA A 1 90 ? -2.936 6.382 3.895 1.00 90.69 90 ALA A N 1
ATOM 751 C CA . ALA A 1 90 ? -1.664 6.978 4.321 1.00 90.69 90 ALA A CA 1
ATOM 752 C C . ALA A 1 90 ? -1.081 6.257 5.550 1.00 90.69 90 ALA A C 1
ATOM 754 O O . ALA A 1 90 ? 0.076 5.854 5.584 1.00 90.69 90 ALA A O 1
ATOM 755 N N . ARG A 1 91 ? -1.922 5.983 6.553 1.00 89.81 91 ARG A N 1
ATOM 756 C CA . ARG A 1 91 ? -1.497 5.251 7.756 1.00 89.81 91 ARG A CA 1
ATOM 757 C C . ARG A 1 91 ? -1.093 3.815 7.445 1.00 89.81 91 ARG A C 1
ATOM 759 O O . ARG A 1 91 ? -0.151 3.318 8.047 1.00 89.81 91 ARG A O 1
ATOM 766 N N . PHE A 1 92 ? -1.813 3.167 6.535 1.00 91.56 92 PHE A N 1
ATOM 767 C CA . PHE A 1 92 ? -1.493 1.814 6.099 1.00 91.56 92 PHE A CA 1
ATOM 768 C C . PHE A 1 92 ? -0.150 1.772 5.364 1.00 91.56 92 PHE A C 1
ATOM 770 O O . PHE A 1 92 ? 0.700 0.960 5.704 1.00 91.56 92 PHE A O 1
ATOM 777 N N . PHE A 1 93 ? 0.085 2.682 4.420 1.00 92.69 93 PHE A N 1
ATOM 778 C CA . PHE A 1 93 ? 1.315 2.703 3.632 1.00 92.69 93 PHE A CA 1
ATOM 779 C C . PHE A 1 93 ? 2.563 3.067 4.445 1.00 92.69 93 PHE A C 1
ATOM 781 O O . PHE A 1 93 ? 3.618 2.506 4.170 1.00 92.69 93 PHE A O 1
ATOM 788 N N . ARG A 1 94 ? 2.440 3.891 5.499 1.00 91.81 94 ARG A N 1
ATOM 789 C CA . ARG A 1 94 ? 3.517 4.075 6.496 1.00 91.81 94 ARG A CA 1
ATOM 790 C C . ARG A 1 94 ? 3.937 2.746 7.134 1.00 91.81 94 ARG A C 1
ATOM 792 O O . ARG A 1 94 ? 5.121 2.470 7.274 1.00 91.81 94 ARG A O 1
ATOM 799 N N . LEU A 1 95 ? 2.963 1.908 7.502 1.00 91.44 95 LEU A N 1
ATOM 800 C CA . LEU A 1 95 ? 3.240 0.586 8.074 1.00 91.44 95 LEU A CA 1
ATOM 801 C C . LEU A 1 95 ? 3.795 -0.382 7.026 1.00 91.44 95 LEU A C 1
ATOM 803 O O . LEU A 1 95 ? 4.709 -1.137 7.325 1.00 91.44 95 LEU A O 1
ATOM 807 N N . VAL A 1 96 ? 3.276 -0.350 5.797 1.00 92.94 96 VAL A N 1
ATOM 808 C CA . VAL A 1 96 ? 3.778 -1.186 4.696 1.00 92.94 96 VAL A CA 1
ATOM 809 C C . VAL A 1 96 ? 5.236 -0.887 4.385 1.00 92.94 96 VAL A C 1
ATOM 811 O O . VAL A 1 96 ? 6.000 -1.833 4.221 1.00 92.94 96 VAL A O 1
ATOM 814 N N . ASP A 1 97 ? 5.635 0.386 4.308 1.00 92.25 97 ASP A N 1
ATOM 815 C CA . ASP A 1 97 ? 7.042 0.722 4.078 1.00 92.25 97 ASP A CA 1
ATOM 816 C C . ASP A 1 97 ? 7.924 0.191 5.211 1.00 92.25 97 ASP A C 1
ATOM 818 O O . ASP A 1 97 ? 8.967 -0.399 4.942 1.00 92.25 97 ASP A O 1
ATOM 822 N N . LEU A 1 98 ? 7.456 0.278 6.461 1.00 91.25 98 LEU A N 1
ATOM 823 C CA . LEU A 1 98 ? 8.151 -0.317 7.599 1.00 91.25 98 LEU A CA 1
ATOM 824 C C . LEU A 1 98 ? 8.268 -1.848 7.469 1.00 91.25 98 LEU A C 1
ATOM 826 O O . LEU A 1 98 ? 9.369 -2.381 7.590 1.00 91.25 98 LEU A O 1
ATOM 830 N N . PHE A 1 99 ? 7.183 -2.563 7.155 1.00 91.31 99 PHE A N 1
ATOM 831 C CA . PHE A 1 99 ? 7.211 -4.025 6.983 1.00 91.31 99 PHE A CA 1
ATOM 832 C C . PHE A 1 99 ? 8.132 -4.457 5.848 1.00 91.31 99 PHE A C 1
ATOM 834 O O . PHE A 1 99 ? 8.946 -5.361 6.018 1.00 91.31 99 PHE A O 1
ATOM 841 N N . LEU A 1 100 ? 8.037 -3.785 4.702 1.00 91.25 100 LEU A N 1
ATOM 842 C CA . LEU A 1 100 ? 8.830 -4.100 3.518 1.00 91.25 100 LEU A CA 1
ATOM 843 C C . LEU A 1 100 ? 10.250 -3.515 3.568 1.00 91.25 100 LEU A C 1
ATOM 845 O O . LEU A 1 100 ? 11.033 -3.740 2.649 1.00 91.25 100 LEU A O 1
ATOM 849 N N . SER A 1 101 ? 10.607 -2.778 4.623 1.00 88.94 101 SER A N 1
ATOM 850 C CA . SER A 1 101 ? 11.990 -2.356 4.877 1.00 88.94 101 SER A CA 1
ATOM 851 C C . SER A 1 101 ? 12.828 -3.431 5.580 1.00 88.94 101 SER A C 1
ATOM 853 O O . SER A 1 101 ? 14.043 -3.278 5.691 1.00 88.94 101 SER A O 1
ATOM 855 N N . SER A 1 102 ? 12.204 -4.526 6.033 1.00 88.62 102 SER A N 1
ATOM 856 C CA . SER A 1 102 ? 12.895 -5.627 6.706 1.00 88.62 102 SER A CA 1
ATOM 857 C C . SER A 1 102 ? 13.925 -6.317 5.799 1.00 88.62 102 SER A C 1
ATOM 859 O O . SER A 1 102 ? 13.650 -6.654 4.648 1.00 88.62 102 SER A O 1
ATOM 861 N N . SER A 1 103 ? 15.120 -6.575 6.339 1.00 83.44 103 SER A N 1
ATOM 862 C CA . SER A 1 103 ? 16.260 -7.168 5.622 1.00 83.44 103 SER A CA 1
ATOM 863 C C . SER A 1 103 ? 16.081 -8.648 5.266 1.00 83.44 103 SER A C 1
ATOM 865 O O . SER A 1 103 ? 16.721 -9.135 4.338 1.00 83.44 103 SER A O 1
ATOM 867 N N . HIS A 1 104 ? 15.220 -9.374 5.982 1.00 86.56 104 HIS A N 1
ATOM 868 C CA . HIS A 1 104 ? 15.062 -10.828 5.848 1.00 86.56 104 HIS A CA 1
ATOM 869 C C . HIS A 1 104 ? 13.990 -11.243 4.828 1.00 86.56 104 HIS A C 1
ATOM 871 O O . HIS A 1 104 ? 13.556 -12.395 4.810 1.00 86.56 104 HIS A O 1
ATOM 877 N N . LEU A 1 105 ? 13.543 -10.316 3.977 1.00 89.56 105 LEU A N 1
ATOM 878 C CA . LEU A 1 105 ? 12.496 -10.592 3.002 1.00 89.56 105 LEU A CA 1
ATOM 879 C C . LEU A 1 105 ? 13.051 -11.256 1.740 1.00 89.56 105 LEU A C 1
ATOM 881 O O . LEU A 1 105 ? 13.976 -10.728 1.116 1.00 89.56 105 LEU A O 1
ATOM 885 N N . PRO A 1 106 ? 12.469 -12.386 1.305 1.00 92.69 106 PRO A N 1
ATOM 886 C CA . PRO A 1 106 ? 12.874 -13.014 0.062 1.00 92.69 106 PRO A CA 1
ATOM 887 C C . PRO A 1 106 ? 12.399 -12.190 -1.143 1.00 92.69 106 PRO A C 1
ATOM 889 O O . PRO A 1 106 ? 11.309 -11.614 -1.144 1.00 92.69 106 PRO A O 1
ATOM 892 N N . ALA A 1 107 ? 13.194 -12.183 -2.216 1.00 91.38 107 ALA A N 1
ATOM 893 C CA . ALA A 1 107 ? 12.927 -11.360 -3.399 1.00 91.38 107 ALA A CA 1
ATOM 894 C C . ALA A 1 107 ? 11.570 -11.657 -4.067 1.00 91.38 107 ALA A C 1
ATOM 896 O O . ALA A 1 107 ? 10.906 -10.733 -4.532 1.00 91.38 107 ALA A O 1
ATOM 897 N N . TYR A 1 108 ? 11.116 -12.919 -4.072 1.00 92.44 108 TYR A N 1
ATOM 898 C CA . TYR A 1 108 ? 9.821 -13.289 -4.661 1.00 92.44 108 TYR A CA 1
ATOM 899 C C . TYR A 1 108 ? 8.641 -12.596 -3.962 1.00 92.44 108 TYR A C 1
ATOM 901 O O . TYR A 1 108 ? 7.666 -12.227 -4.613 1.00 92.44 108 TYR A O 1
ATOM 909 N N . LEU A 1 109 ? 8.735 -12.396 -2.643 1.00 93.94 109 LEU A N 1
ATOM 910 C CA . LEU A 1 109 ? 7.684 -11.785 -1.835 1.00 93.94 109 LEU A CA 1
ATOM 911 C C . LEU A 1 109 ? 7.593 -10.298 -2.157 1.00 93.94 109 LEU A C 1
ATOM 913 O O . LEU A 1 109 ? 6.509 -9.790 -2.432 1.00 93.94 109 LEU A O 1
ATOM 917 N N . VAL A 1 110 ? 8.736 -9.613 -2.200 1.00 94.62 110 VAL A N 1
ATOM 918 C CA . VAL A 1 110 ? 8.794 -8.193 -2.566 1.00 94.62 110 VAL A CA 1
ATOM 919 C C . VAL A 1 110 ? 8.300 -7.990 -4.001 1.00 94.62 110 VAL A C 1
ATOM 921 O O . VAL A 1 110 ? 7.486 -7.100 -4.245 1.00 94.62 110 VAL A O 1
ATOM 924 N N . ALA A 1 111 ? 8.699 -8.862 -4.934 1.00 94.50 111 ALA A N 1
ATOM 925 C CA . ALA A 1 111 ? 8.198 -8.853 -6.306 1.00 94.50 111 ALA A CA 1
ATOM 926 C C . ALA A 1 111 ? 6.667 -9.012 -6.367 1.00 94.50 111 ALA A C 1
ATOM 928 O O . ALA A 1 111 ? 6.014 -8.291 -7.123 1.00 94.50 111 ALA A O 1
ATOM 929 N N . ALA A 1 112 ? 6.081 -9.888 -5.541 1.00 95.25 112 ALA A N 1
ATOM 930 C CA . ALA A 1 112 ? 4.631 -10.061 -5.444 1.00 95.25 112 ALA A CA 1
ATOM 931 C C . ALA A 1 112 ? 3.919 -8.770 -5.016 1.00 95.25 112 ALA A C 1
ATOM 933 O O . ALA A 1 112 ? 2.935 -8.374 -5.650 1.00 95.25 112 ALA A O 1
ATOM 934 N N . PHE A 1 113 ? 4.433 -8.083 -3.988 1.00 95.06 113 PHE A N 1
ATOM 935 C CA . PHE A 1 113 ? 3.891 -6.794 -3.544 1.00 95.06 113 PHE A CA 1
ATOM 936 C C . PHE A 1 113 ? 4.035 -5.713 -4.616 1.00 95.06 113 PHE A C 1
ATOM 938 O O . PHE A 1 113 ? 3.051 -5.035 -4.911 1.00 95.06 113 PHE A O 1
ATOM 945 N N . ILE A 1 114 ? 5.213 -5.583 -5.240 1.00 95.38 114 ILE A N 1
ATOM 946 C CA . ILE A 1 114 ? 5.457 -4.610 -6.316 1.00 95.38 114 ILE A CA 1
ATOM 947 C C . ILE A 1 114 ? 4.481 -4.838 -7.473 1.00 95.38 114 ILE A C 1
ATOM 949 O O . ILE A 1 114 ? 3.826 -3.897 -7.927 1.00 95.38 114 ILE A O 1
ATOM 953 N N . LYS A 1 115 ? 4.352 -6.081 -7.949 1.00 95.25 115 LYS A N 1
ATOM 954 C CA . LYS A 1 115 ? 3.499 -6.411 -9.094 1.00 95.25 115 LYS A CA 1
ATOM 955 C C . LYS A 1 115 ? 2.015 -6.219 -8.776 1.00 95.25 115 LYS A C 1
ATOM 957 O O . LYS A 1 115 ? 1.307 -5.610 -9.577 1.00 95.25 115 LYS A O 1
ATOM 962 N N . ARG A 1 116 ? 1.539 -6.645 -7.596 1.00 94.88 116 ARG A N 1
ATOM 963 C CA . ARG A 1 116 ? 0.145 -6.405 -7.176 1.00 94.88 116 ARG A CA 1
ATOM 964 C C . ARG A 1 116 ? -0.150 -4.909 -7.050 1.00 94.88 116 ARG A C 1
ATOM 966 O O . ARG A 1 116 ? -1.143 -4.450 -7.605 1.00 94.88 116 ARG A O 1
ATOM 973 N N . LEU A 1 117 ? 0.729 -4.135 -6.411 1.00 94.62 117 LEU A N 1
ATOM 974 C CA . LEU A 1 117 ? 0.604 -2.674 -6.334 1.00 94.62 117 LEU A CA 1
ATOM 975 C C . LEU A 1 117 ? 0.568 -2.010 -7.712 1.00 94.62 117 LEU A C 1
ATOM 977 O O . LEU A 1 117 ? -0.222 -1.097 -7.941 1.00 94.62 117 LEU A O 1
ATOM 981 N N . SER A 1 118 ? 1.392 -2.497 -8.637 1.00 94.56 118 SER A N 1
ATOM 982 C CA . SER A 1 118 ? 1.447 -1.990 -10.007 1.00 94.56 118 SER A CA 1
ATOM 983 C C . SER A 1 118 ? 0.166 -2.290 -10.786 1.00 94.56 118 SER A C 1
ATOM 985 O O . SER A 1 118 ? -0.290 -1.438 -11.534 1.00 94.56 118 SER A O 1
ATOM 987 N N . ARG A 1 119 ? -0.479 -3.445 -10.574 1.00 94.06 119 ARG A N 1
ATOM 988 C CA . ARG A 1 119 ? -1.815 -3.698 -11.143 1.00 94.06 119 ARG A CA 1
ATOM 989 C C . ARG A 1 119 ? -2.892 -2.816 -10.517 1.00 94.06 119 ARG A C 1
ATOM 991 O O . ARG A 1 119 ? -3.711 -2.259 -11.241 1.00 94.06 119 ARG A O 1
ATOM 998 N N . LEU A 1 120 ? -2.876 -2.646 -9.194 1.00 94.12 120 LEU A N 1
ATOM 999 C CA . LEU A 1 120 ? -3.849 -1.800 -8.492 1.00 94.12 120 LEU A CA 1
ATOM 1000 C C . LEU A 1 120 ? -3.752 -0.323 -8.898 1.00 94.12 120 LEU A C 1
ATOM 1002 O O . LEU A 1 120 ? -4.764 0.379 -8.897 1.00 94.12 120 LEU A O 1
ATOM 1006 N N . SER A 1 121 ? -2.562 0.156 -9.268 1.00 94.00 121 SER A N 1
ATOM 1007 C CA . SER A 1 121 ? -2.362 1.544 -9.689 1.00 94.00 121 SER A CA 1
ATOM 1008 C C . SER A 1 121 ? -3.038 1.878 -11.023 1.00 94.00 121 SER A C 1
ATOM 1010 O O . SER A 1 121 ? -3.365 3.041 -11.236 1.00 94.00 121 SER A O 1
ATOM 1012 N N . LEU A 1 122 ? -3.345 0.890 -11.876 1.00 92.75 122 LEU A N 1
ATOM 1013 C CA . LEU A 1 122 ? -4.078 1.116 -13.131 1.00 92.75 122 LEU A CA 1
ATOM 1014 C C . LEU A 1 122 ? -5.512 1.602 -12.908 1.00 92.75 122 LEU A C 1
ATOM 1016 O O . LEU A 1 122 ? -6.017 2.416 -13.674 1.00 92.75 122 LEU A O 1
ATOM 1020 N N . THR A 1 123 ? -6.172 1.098 -11.866 1.00 92.38 123 THR A N 1
ATOM 1021 C CA . THR A 1 123 ? -7.544 1.485 -11.502 1.00 92.38 123 THR A CA 1
ATOM 1022 C C . THR A 1 123 ? -7.582 2.491 -10.353 1.00 92.38 123 THR A C 1
ATOM 1024 O O . THR A 1 123 ? -8.657 2.899 -9.916 1.00 92.38 123 THR A O 1
ATOM 1027 N N . GLY A 1 124 ? -6.414 2.856 -9.819 1.00 90.62 124 GLY A N 1
ATOM 1028 C CA . GLY A 1 124 ? -6.287 3.699 -8.642 1.00 90.62 124 GLY A CA 1
ATOM 1029 C C . GLY A 1 124 ? -6.549 5.182 -8.931 1.00 90.62 124 GLY A C 1
ATOM 1030 O O . GLY A 1 124 ? -6.355 5.655 -10.048 1.00 90.62 124 GLY A O 1
ATOM 1031 N N . PRO A 1 125 ? -6.947 5.966 -7.914 1.00 93.62 125 PRO A N 1
ATOM 1032 C CA . PRO A 1 125 ? -7.010 7.417 -8.035 1.00 93.62 125 PRO A CA 1
ATOM 1033 C C . PRO A 1 125 ? -5.590 8.006 -8.165 1.00 93.62 125 PRO A C 1
ATOM 1035 O O . PRO A 1 125 ? -4.665 7.472 -7.545 1.00 93.62 125 PRO A O 1
ATOM 1038 N N . PRO A 1 126 ? -5.398 9.162 -8.834 1.00 92.75 126 PRO A N 1
ATOM 1039 C CA . PRO A 1 126 ? -4.094 9.815 -8.983 1.00 92.75 126 PRO A CA 1
ATOM 1040 C C . PRO A 1 126 ? -3.395 10.021 -7.639 1.00 92.75 126 PRO A C 1
ATOM 1042 O O . PRO A 1 126 ? -2.217 9.718 -7.488 1.00 92.75 126 PRO A O 1
ATOM 1045 N N . ALA A 1 127 ? -4.147 10.429 -6.616 1.00 91.44 127 ALA A N 1
ATOM 1046 C CA . ALA A 1 127 ? -3.617 10.635 -5.277 1.00 91.44 127 ALA A CA 1
ATOM 1047 C C . ALA A 1 127 ? -3.099 9.337 -4.612 1.00 91.44 127 ALA A C 1
ATOM 1049 O O . ALA A 1 127 ? -2.316 9.408 -3.678 1.00 91.44 127 ALA A O 1
ATOM 1050 N N . GLY A 1 128 ? -3.550 8.154 -5.047 1.00 91.50 128 GLY A N 1
ATOM 1051 C CA . GLY A 1 128 ? -3.000 6.862 -4.606 1.00 91.50 128 GLY A CA 1
ATOM 1052 C C . GLY A 1 128 ? -1.817 6.398 -5.463 1.00 91.50 128 GLY A C 1
ATOM 1053 O O . GLY A 1 128 ? -0.877 5.790 -4.953 1.00 91.50 128 GLY A O 1
ATOM 1054 N N . ILE A 1 129 ? -1.828 6.726 -6.758 1.00 93.38 129 ILE A N 1
ATOM 1055 C CA . ILE A 1 129 ? -0.734 6.411 -7.687 1.00 93.38 129 ILE A CA 1
ATOM 1056 C C . ILE A 1 129 ? 0.540 7.181 -7.310 1.00 93.38 129 ILE A C 1
ATOM 1058 O O . ILE A 1 129 ? 1.621 6.592 -7.304 1.00 93.38 129 ILE A O 1
ATOM 1062 N N . ILE A 1 130 ? 0.410 8.459 -6.926 1.00 92.81 130 ILE A N 1
ATOM 1063 C CA . ILE A 1 130 ? 1.526 9.309 -6.466 1.00 92.81 130 ILE A CA 1
ATOM 1064 C C . ILE A 1 130 ? 2.281 8.672 -5.294 1.00 92.81 130 ILE A C 1
ATOM 1066 O O . ILE A 1 130 ? 3.492 8.810 -5.220 1.00 92.81 130 ILE A O 1
ATOM 1070 N N . LEU A 1 131 ? 1.591 7.933 -4.423 1.00 92.50 131 LEU A N 1
ATOM 1071 C CA . LEU A 1 131 ? 2.196 7.196 -3.313 1.00 92.50 131 LEU A CA 1
ATOM 1072 C C . LEU A 1 131 ? 2.799 5.851 -3.747 1.00 92.50 131 LEU A C 1
ATOM 1074 O O . LEU A 1 131 ? 3.832 5.420 -3.239 1.00 92.50 131 LEU A O 1
ATOM 1078 N N . THR A 1 132 ? 2.154 5.177 -4.699 1.00 93.38 132 THR A N 1
ATOM 1079 C CA . THR A 1 132 ? 2.572 3.846 -5.158 1.00 93.38 132 THR A CA 1
ATOM 1080 C C . THR A 1 132 ? 3.904 3.901 -5.912 1.00 93.38 132 THR A C 1
ATOM 1082 O O . THR A 1 132 ? 4.741 3.021 -5.731 1.00 93.38 132 THR A O 1
ATOM 1085 N N . LEU A 1 133 ? 4.128 4.934 -6.733 1.00 93.69 133 LEU A N 1
ATOM 1086 C CA . LEU A 1 133 ? 5.336 5.058 -7.560 1.00 93.69 133 LEU A CA 1
ATOM 1087 C C . LEU A 1 133 ? 6.636 5.188 -6.731 1.00 93.69 133 LEU A C 1
ATOM 1089 O O . LEU A 1 133 ? 7.540 4.378 -6.950 1.00 93.69 133 LEU A O 1
ATOM 1093 N N . PRO A 1 134 ? 6.754 6.116 -5.757 1.00 93.38 134 PRO A N 1
ATOM 1094 C CA . PRO A 1 134 ? 7.923 6.208 -4.881 1.00 93.38 134 PRO A CA 1
ATOM 1095 C C . PRO A 1 134 ? 8.131 4.956 -4.028 1.00 93.38 134 PRO A C 1
ATOM 1097 O O . PRO A 1 134 ? 9.267 4.523 -3.849 1.00 93.38 134 PRO A O 1
ATOM 1100 N N . LEU A 1 135 ? 7.049 4.329 -3.548 1.00 93.94 135 LEU A N 1
ATOM 1101 C CA . LEU A 1 135 ? 7.144 3.080 -2.792 1.00 93.94 135 LEU A CA 1
ATOM 1102 C C . LEU A 1 135 ? 7.759 1.968 -3.647 1.00 93.94 135 LEU A C 1
ATOM 1104 O O . LEU A 1 135 ? 8.714 1.324 -3.222 1.00 93.94 135 LEU A O 1
ATOM 1108 N N . VAL A 1 136 ? 7.269 1.775 -4.875 1.00 94.75 136 VAL A N 1
ATOM 1109 C CA . VAL A 1 136 ? 7.835 0.786 -5.802 1.00 94.75 136 VAL A CA 1
ATOM 1110 C C . VAL A 1 136 ? 9.293 1.110 -6.138 1.00 94.75 136 VAL A C 1
ATOM 1112 O O . VAL A 1 136 ? 10.126 0.206 -6.113 1.00 94.75 136 VAL A O 1
ATOM 1115 N N . TYR A 1 137 ? 9.630 2.380 -6.380 1.00 93.81 137 TYR A N 1
ATOM 1116 C CA . TYR A 1 137 ? 11.018 2.806 -6.596 1.00 93.81 137 TYR A CA 1
ATOM 1117 C C . TYR A 1 137 ? 11.923 2.422 -5.415 1.00 93.81 137 TYR A C 1
ATOM 1119 O O . TYR A 1 137 ? 12.986 1.830 -5.613 1.00 93.81 137 TYR A O 1
ATOM 1127 N N . ASN A 1 138 ? 11.488 2.708 -4.185 1.00 93.69 138 ASN A N 1
ATOM 1128 C CA . ASN A 1 138 ? 12.233 2.381 -2.972 1.00 93.69 138 ASN A CA 1
ATOM 1129 C C . ASN A 1 138 ? 12.428 0.866 -2.819 1.00 93.69 138 ASN A C 1
ATOM 1131 O O . ASN A 1 138 ? 13.535 0.427 -2.510 1.00 93.69 138 ASN A O 1
ATOM 1135 N N . LEU A 1 139 ? 11.397 0.059 -3.087 1.00 93.12 139 LEU A N 1
ATOM 1136 C CA . LEU A 1 139 ? 11.484 -1.404 -3.010 1.00 93.12 139 LEU A CA 1
ATOM 1137 C C . LEU A 1 139 ? 12.433 -1.991 -4.060 1.00 93.12 139 LEU A C 1
ATOM 1139 O O . LEU A 1 139 ? 13.258 -2.841 -3.728 1.00 93.12 139 LEU A O 1
ATOM 1143 N N . LEU A 1 140 ? 12.369 -1.511 -5.305 1.00 92.56 140 LEU A N 1
ATOM 1144 C CA . LEU A 1 140 ? 13.275 -1.934 -6.378 1.00 92.56 140 LEU A CA 1
ATOM 1145 C C . LEU A 1 140 ? 14.729 -1.572 -6.073 1.00 92.56 140 LEU A C 1
ATOM 1147 O O . LEU A 1 140 ? 15.634 -2.362 -6.334 1.00 92.56 140 LEU A O 1
ATOM 1151 N N . LYS A 1 141 ? 14.958 -0.394 -5.482 1.00 91.81 141 LYS A N 1
ATOM 1152 C CA . LYS A 1 141 ? 16.297 0.043 -5.086 1.00 91.81 141 LYS A CA 1
ATOM 1153 C C . LYS A 1 141 ? 16.856 -0.767 -3.911 1.00 91.81 141 LYS A C 1
ATOM 1155 O O . LYS A 1 141 ? 18.046 -1.067 -3.907 1.00 91.81 141 LYS A O 1
ATOM 1160 N N . ARG A 1 142 ? 16.018 -1.131 -2.930 1.00 90.94 142 ARG A N 1
ATOM 1161 C CA . ARG A 1 142 ? 16.409 -1.987 -1.791 1.00 90.94 142 ARG A CA 1
ATOM 1162 C C . ARG A 1 142 ? 16.693 -3.429 -2.228 1.00 90.94 142 ARG A C 1
ATOM 1164 O O . ARG A 1 142 ? 17.626 -4.041 -1.719 1.00 90.94 142 ARG A O 1
ATOM 1171 N N . HIS A 1 143 ? 15.923 -3.957 -3.182 1.00 91.50 143 HIS A N 1
ATOM 1172 C CA . HIS A 1 143 ? 16.029 -5.339 -3.655 1.00 91.50 143 HIS A CA 1
ATOM 1173 C C . HIS A 1 143 ? 16.395 -5.398 -5.147 1.00 91.50 143 HIS A C 1
ATOM 1175 O O . HIS A 1 143 ? 15.505 -5.567 -5.988 1.00 91.50 143 HIS A O 1
ATOM 1181 N N . PRO A 1 144 ? 17.694 -5.345 -5.506 1.00 89.88 144 PRO A N 1
ATOM 1182 C CA . PRO A 1 144 ? 18.129 -5.323 -6.904 1.00 89.88 144 PRO A CA 1
ATOM 1183 C C . PRO A 1 144 ? 17.714 -6.575 -7.690 1.00 89.88 144 PRO A C 1
ATOM 1185 O O . PRO A 1 144 ? 17.526 -6.499 -8.899 1.00 89.88 144 PRO A O 1
ATOM 1188 N N . SER A 1 145 ? 17.475 -7.712 -7.027 1.00 91.00 145 SER A N 1
ATOM 1189 C CA . SER A 1 145 ? 16.925 -8.919 -7.663 1.00 91.00 145 SER A CA 1
ATOM 1190 C C . SER A 1 145 ? 15.558 -8.686 -8.322 1.00 91.00 145 SER A C 1
ATOM 1192 O O . SER A 1 145 ? 15.216 -9.371 -9.281 1.00 91.00 145 SER A O 1
ATOM 1194 N N . CYS A 1 146 ? 14.782 -7.704 -7.848 1.00 92.00 146 CYS A N 1
ATOM 1195 C CA . CYS A 1 146 ? 13.492 -7.340 -8.434 1.00 92.00 146 CYS A CA 1
ATOM 1196 C C . CYS A 1 146 ? 13.629 -6.450 -9.684 1.00 92.00 146 CYS A C 1
ATOM 1198 O O . CYS A 1 146 ? 12.631 -6.218 -10.360 1.00 92.00 146 CYS A O 1
ATOM 1200 N N . MET A 1 147 ? 14.831 -5.976 -10.046 1.00 91.06 147 MET A N 1
ATOM 1201 C CA . MET A 1 147 ? 15.043 -5.167 -11.261 1.00 91.06 147 MET A CA 1
ATOM 1202 C C . MET A 1 147 ? 14.735 -5.925 -12.555 1.00 91.06 147 MET A C 1
ATOM 1204 O O . MET A 1 147 ? 14.399 -5.303 -13.564 1.00 91.06 147 MET A O 1
ATOM 1208 N N . VAL A 1 148 ? 14.753 -7.263 -12.505 1.00 91.50 148 VAL A N 1
ATOM 1209 C CA . VAL A 1 148 ? 14.319 -8.147 -13.602 1.00 91.50 148 VAL A CA 1
ATOM 1210 C C . VAL A 1 148 ? 12.885 -7.833 -14.057 1.00 91.50 148 VAL A C 1
ATOM 1212 O O . VAL A 1 148 ? 12.534 -8.063 -15.213 1.00 91.50 148 VAL A O 1
ATOM 1215 N N . LEU A 1 149 ? 12.063 -7.260 -13.171 1.00 90.25 149 LEU A N 1
ATOM 1216 C CA . LEU A 1 149 ? 10.695 -6.842 -13.469 1.00 90.2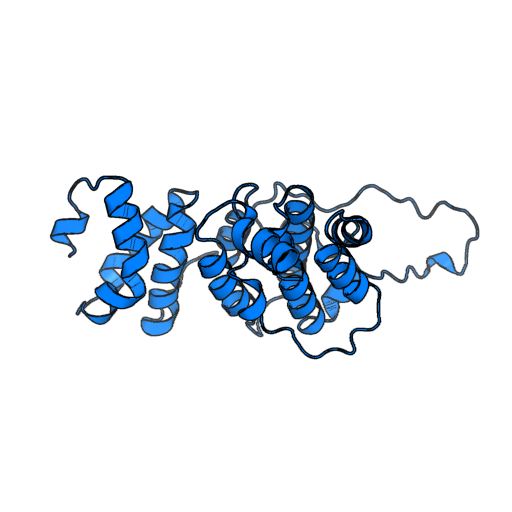5 149 LEU A CA 1
ATOM 1217 C C . LEU A 1 149 ? 10.611 -5.627 -14.415 1.00 90.25 149 LEU A C 1
ATOM 1219 O O . LEU A 1 149 ? 9.604 -5.470 -15.110 1.00 90.25 149 LEU A O 1
ATOM 1223 N N . ILE A 1 150 ? 11.631 -4.759 -14.427 1.00 90.62 150 ILE A N 1
ATOM 1224 C CA . ILE A 1 150 ? 11.719 -3.600 -15.333 1.00 90.62 150 ILE A CA 1
ATOM 1225 C C . ILE A 1 150 ? 12.407 -4.002 -16.631 1.00 90.62 150 ILE A C 1
ATOM 1227 O O . ILE A 1 150 ? 11.913 -3.700 -17.717 1.00 90.62 150 ILE A O 1
ATOM 1231 N N . HIS A 1 151 ? 13.557 -4.663 -16.517 1.00 87.88 151 HIS A N 1
ATOM 1232 C CA . HIS A 1 151 ? 14.369 -5.037 -17.661 1.00 87.88 151 HIS A CA 1
ATOM 1233 C C . HIS A 1 151 ? 14.769 -6.503 -17.558 1.00 87.88 151 HIS A C 1
ATOM 1235 O O . HIS A 1 151 ? 15.488 -6.906 -16.644 1.00 87.88 151 HIS A O 1
ATOM 1241 N N . ARG A 1 152 ? 14.322 -7.293 -18.533 1.00 84.31 152 ARG A N 1
ATOM 1242 C CA . ARG A 1 152 ? 14.695 -8.695 -18.670 1.00 84.31 152 ARG A CA 1
ATOM 1243 C C . ARG A 1 152 ? 15.575 -8.845 -19.905 1.00 84.31 152 ARG A C 1
ATOM 1245 O O . ARG A 1 152 ? 15.076 -8.825 -21.027 1.00 84.31 152 ARG A O 1
ATOM 1252 N N . ALA A 1 153 ? 16.878 -8.988 -19.686 1.00 73.19 153 ALA A N 1
ATOM 1253 C CA . ALA A 1 153 ? 17.807 -9.375 -20.737 1.00 73.19 153 ALA A CA 1
ATOM 1254 C C . ALA A 1 153 ? 17.543 -10.850 -21.065 1.00 73.19 153 ALA A C 1
ATOM 1256 O O . ALA A 1 153 ? 17.886 -11.737 -20.285 1.00 73.19 153 ALA A O 1
ATOM 1257 N N . THR A 1 154 ? 16.838 -11.114 -22.163 1.00 64.19 154 THR A N 1
ATOM 1258 C CA . THR A 1 154 ? 16.699 -12.478 -22.680 1.00 64.19 154 THR A CA 1
ATOM 1259 C C . THR A 1 154 ? 17.972 -12.798 -23.468 1.00 64.19 154 THR A C 1
ATOM 1261 O O . THR A 1 154 ? 18.294 -12.049 -24.389 1.00 64.19 154 THR A O 1
ATOM 1264 N N . PRO A 1 155 ? 18.730 -13.850 -23.107 1.00 55.09 155 PRO A N 1
ATOM 1265 C CA . PRO A 1 155 ? 19.942 -14.218 -23.843 1.00 55.09 155 PRO A CA 1
ATOM 1266 C C . PRO A 1 155 ? 19.642 -14.598 -25.305 1.00 55.09 155 PRO A C 1
ATOM 1268 O O . PRO A 1 155 ? 20.481 -14.391 -26.172 1.00 55.09 155 PRO A O 1
ATOM 1271 N N . ASP A 1 156 ? 18.415 -15.037 -25.599 1.00 50.62 156 ASP A N 1
ATOM 1272 C CA . ASP A 1 156 ? 17.999 -15.510 -26.927 1.00 50.62 156 ASP A CA 1
ATOM 1273 C C . ASP A 1 156 ? 17.723 -14.383 -27.944 1.00 50.62 156 ASP A C 1
ATOM 1275 O O . ASP A 1 156 ? 17.476 -14.653 -29.116 1.00 50.62 156 ASP A O 1
ATOM 1279 N N . ALA A 1 157 ? 17.761 -13.109 -27.535 1.00 51.41 157 ALA A N 1
ATOM 1280 C CA . ALA A 1 157 ? 17.533 -11.982 -28.448 1.00 51.41 157 ALA A CA 1
ATOM 1281 C C . ALA A 1 157 ? 18.729 -11.691 -29.377 1.00 51.41 157 ALA A C 1
ATOM 1283 O O . ALA A 1 157 ? 18.612 -10.860 -30.278 1.00 51.41 157 ALA A O 1
ATOM 1284 N N . GLN A 1 158 ? 19.879 -12.331 -29.141 1.00 51.19 158 GLN A N 1
ATOM 1285 C CA . GLN A 1 158 ? 21.119 -12.059 -29.867 1.00 51.19 158 GLN A CA 1
ATOM 1286 C C . GLN A 1 158 ? 21.408 -13.073 -30.987 1.00 51.19 158 GLN A C 1
ATOM 1288 O O . GLN A 1 158 ? 22.124 -12.719 -31.922 1.00 51.19 158 GLN A O 1
ATOM 1293 N N . ASP A 1 159 ? 20.791 -14.262 -30.950 1.00 49.12 159 ASP A N 1
ATOM 1294 C CA . ASP A 1 159 ? 21.117 -15.375 -31.857 1.00 49.12 159 ASP A CA 1
ATOM 1295 C C . ASP A 1 159 ? 19.991 -15.776 -32.840 1.00 49.12 159 ASP A C 1
ATOM 1297 O O . ASP A 1 159 ? 20.267 -16.519 -33.778 1.00 49.12 159 ASP A O 1
ATOM 1301 N N . ASP A 1 160 ? 18.762 -15.243 -32.725 1.00 47.53 160 ASP A N 1
ATOM 1302 C CA . ASP A 1 160 ? 17.670 -15.516 -33.681 1.00 47.53 160 ASP A CA 1
ATOM 1303 C C . ASP A 1 160 ? 16.837 -14.255 -34.036 1.00 47.53 160 ASP A C 1
ATOM 1305 O O . ASP A 1 160 ? 16.124 -13.718 -33.187 1.00 47.53 160 ASP A O 1
ATOM 1309 N N . PRO A 1 161 ? 16.830 -13.782 -35.304 1.00 48.66 161 PRO A N 1
ATOM 1310 C CA . PRO A 1 161 ? 16.072 -12.604 -35.748 1.00 48.66 161 PRO A CA 1
ATOM 1311 C C . PRO A 1 161 ? 14.595 -12.905 -36.070 1.00 48.66 161 PRO A C 1
ATOM 1313 O O . PRO A 1 161 ? 13.937 -12.140 -36.780 1.00 48.66 161 PRO A O 1
ATOM 1316 N N . SER A 1 162 ? 14.048 -14.023 -35.584 1.00 48.81 162 SER A N 1
ATOM 1317 C CA . SER A 1 162 ? 12.614 -14.297 -35.703 1.00 48.81 162 SER A CA 1
ATOM 1318 C C . SER A 1 162 ? 11.857 -13.578 -34.573 1.00 48.81 162 SER A C 1
ATOM 1320 O O . SER A 1 162 ? 12.247 -13.683 -33.410 1.00 48.81 162 SER A O 1
ATOM 1322 N N . PRO A 1 163 ? 10.760 -12.843 -34.847 1.00 48.84 163 PRO A N 1
ATOM 1323 C CA . PRO A 1 163 ? 9.998 -12.108 -33.833 1.00 48.84 163 PRO A CA 1
ATOM 1324 C C . PRO A 1 163 ? 9.098 -13.056 -33.020 1.00 48.84 163 PRO A C 1
ATOM 1326 O O . PRO A 1 163 ? 7.911 -12.807 -32.822 1.00 48.84 163 PRO A O 1
ATOM 1329 N N . SER A 1 164 ? 9.647 -14.185 -32.580 1.00 47.19 164 SER A N 1
ATOM 1330 C CA . SER A 1 164 ? 8.934 -15.236 -31.864 1.00 47.19 164 SER A CA 1
ATOM 1331 C C . SER A 1 164 ? 9.672 -15.684 -30.609 1.00 47.19 164 SER A C 1
ATOM 1333 O O . SER A 1 164 ? 9.619 -16.857 -30.242 1.00 47.19 164 SER A O 1
ATOM 1335 N N . ALA A 1 165 ? 10.240 -14.737 -29.858 1.00 51.59 165 ALA A N 1
ATOM 1336 C CA . ALA A 1 165 ? 10.226 -14.860 -28.404 1.00 51.59 165 ALA A CA 1
ATOM 1337 C C . ALA A 1 165 ? 8.756 -14.800 -27.966 1.00 51.59 165 ALA A C 1
ATOM 1339 O O . ALA A 1 165 ? 8.224 -13.752 -27.621 1.00 51.59 165 ALA A O 1
ATOM 1340 N N . LYS A 1 166 ? 8.074 -15.935 -28.124 1.00 54.28 166 LYS A N 1
ATOM 1341 C CA . LYS A 1 166 ? 6.773 -16.315 -27.584 1.00 54.28 166 LYS A CA 1
ATOM 1342 C C . LYS A 1 166 ? 6.433 -15.484 -26.327 1.00 54.28 166 LYS A C 1
ATOM 1344 O O . LYS A 1 166 ? 6.794 -15.858 -25.214 1.00 54.28 166 LYS A O 1
ATOM 1349 N N . ILE A 1 167 ? 5.739 -14.351 -26.493 1.00 60.53 167 ILE A N 1
ATOM 1350 C CA . ILE A 1 167 ? 5.157 -13.575 -25.388 1.00 60.53 167 ILE A CA 1
ATOM 1351 C C . ILE A 1 167 ? 3.975 -14.417 -24.890 1.00 60.53 167 ILE A C 1
ATOM 1353 O O . ILE A 1 167 ? 2.858 -14.298 -25.380 1.00 60.53 167 ILE A O 1
ATOM 1357 N N . VAL A 1 168 ? 4.250 -15.375 -24.003 1.00 62.31 168 VAL A N 1
ATOM 1358 C CA . VAL A 1 168 ? 3.380 -16.535 -23.707 1.00 62.31 168 VAL A CA 1
ATOM 1359 C C . VAL A 1 168 ? 2.216 -16.237 -22.767 1.00 62.31 168 VAL A C 1
ATOM 1361 O O . VAL A 1 168 ? 1.548 -17.166 -22.343 1.00 62.31 168 VAL A O 1
ATOM 1364 N N . THR A 1 169 ? 1.837 -14.974 -22.566 1.00 79.94 169 THR A N 1
ATOM 1365 C CA . THR A 1 169 ? 0.899 -14.511 -21.515 1.00 79.94 169 THR A CA 1
ATOM 1366 C C . THR A 1 169 ? 1.640 -14.202 -20.216 1.00 79.94 169 THR A C 1
ATOM 1368 O O . THR A 1 169 ? 2.592 -14.889 -19.851 1.00 79.94 169 THR A O 1
ATOM 1371 N N . ASP A 1 170 ? 1.222 -13.129 -19.538 1.00 86.94 170 ASP A N 1
ATOM 1372 C CA . ASP A 1 170 ? 1.745 -12.741 -18.224 1.00 86.94 170 ASP A CA 1
ATOM 1373 C C . ASP A 1 170 ? 1.525 -13.895 -17.220 1.00 86.94 170 ASP A C 1
ATOM 1375 O O . ASP A 1 170 ? 0.370 -14.255 -16.980 1.00 86.94 170 ASP A O 1
ATOM 1379 N N . PRO A 1 171 ? 2.587 -14.489 -16.637 1.00 88.69 171 PRO A N 1
ATOM 1380 C CA . PRO A 1 171 ? 2.454 -15.596 -15.692 1.00 88.69 171 PRO A CA 1
ATOM 1381 C C . PRO A 1 171 ? 1.910 -15.161 -14.323 1.00 88.69 171 PRO A C 1
ATOM 1383 O O . PRO A 1 171 ? 1.622 -16.029 -13.497 1.00 88.69 171 PRO A O 1
ATOM 1386 N N . PHE A 1 172 ? 1.803 -13.852 -14.056 1.00 91.75 172 PHE A N 1
ATOM 1387 C CA . PHE A 1 172 ? 1.355 -13.345 -12.765 1.00 91.75 172 PHE A CA 1
ATOM 1388 C C . PHE A 1 172 ? -0.156 -13.511 -12.560 1.00 91.75 172 PHE A C 1
ATOM 1390 O O . PHE A 1 172 ? -0.981 -12.889 -13.247 1.00 91.75 172 PHE A O 1
ATOM 1397 N N . ASP A 1 173 ? -0.496 -14.287 -11.532 1.00 91.50 173 ASP A N 1
ATOM 1398 C CA . ASP A 1 173 ? -1.861 -14.511 -11.066 1.00 91.50 173 ASP A CA 1
ATOM 1399 C C . ASP A 1 173 ? -2.195 -13.564 -9.900 1.00 91.50 173 ASP A C 1
ATOM 1401 O O . ASP A 1 173 ? -1.536 -13.571 -8.856 1.00 91.50 173 ASP A O 1
ATOM 1405 N N . MET A 1 174 ? -3.221 -12.729 -10.094 1.00 88.69 174 MET A N 1
ATOM 1406 C CA . MET A 1 174 ? -3.640 -11.729 -9.108 1.00 88.69 174 MET A CA 1
ATOM 1407 C C . MET A 1 174 ? -4.484 -12.344 -7.995 1.00 88.69 174 MET A C 1
ATOM 1409 O O . MET A 1 174 ? -4.444 -11.828 -6.885 1.00 88.69 174 MET A O 1
ATOM 1413 N N . ASP A 1 175 ? -5.200 -13.437 -8.249 1.00 88.12 175 ASP A N 1
ATOM 1414 C CA . ASP A 1 175 ? -6.182 -13.977 -7.301 1.00 88.12 175 ASP A CA 1
ATOM 1415 C C . ASP A 1 175 ? -5.541 -14.900 -6.250 1.00 88.12 175 ASP A C 1
ATOM 1417 O O . ASP A 1 175 ? -6.182 -15.302 -5.277 1.00 88.12 175 ASP A O 1
ATOM 1421 N N . GLN A 1 176 ? -4.243 -15.195 -6.388 1.00 90.38 176 GLN A N 1
ATOM 1422 C CA . GLN A 1 176 ? -3.497 -15.985 -5.410 1.00 90.38 176 GLN A CA 1
ATOM 1423 C C . GLN A 1 176 ? -3.404 -15.279 -4.054 1.00 90.38 176 GLN A C 1
ATOM 1425 O O . GLN A 1 176 ? -3.049 -14.103 -3.946 1.00 90.38 176 GLN A O 1
ATOM 1430 N N . VAL A 1 177 ? -3.667 -16.029 -2.984 1.00 85.81 177 VAL A N 1
ATOM 1431 C CA . VAL A 1 177 ? -3.559 -15.536 -1.600 1.00 85.81 177 VAL A CA 1
ATOM 1432 C C . VAL A 1 177 ? -2.114 -15.578 -1.107 1.00 85.81 177 VAL A C 1
ATOM 1434 O O . VAL A 1 177 ? -1.690 -14.715 -0.343 1.00 85.81 177 VAL A O 1
ATOM 1437 N N . GLU A 1 178 ? -1.340 -16.567 -1.554 1.00 88.94 178 GLU A N 1
ATOM 1438 C CA . GLU A 1 178 ? 0.058 -16.719 -1.161 1.00 88.94 178 GLU A CA 1
ATOM 1439 C C . GLU A 1 178 ? 0.992 -15.973 -2.129 1.00 88.94 178 GLU A C 1
ATOM 1441 O O . GLU A 1 178 ? 1.015 -16.283 -3.327 1.00 88.94 178 GLU A O 1
ATOM 1446 N N . PRO A 1 179 ? 1.836 -15.047 -1.635 1.00 89.12 179 PRO A N 1
ATOM 1447 C CA . PRO A 1 179 ? 2.760 -14.296 -2.485 1.00 89.12 179 PRO A CA 1
ATOM 1448 C C . PRO A 1 179 ? 3.837 -15.184 -3.128 1.00 89.12 179 PRO A C 1
ATOM 1450 O O . PRO A 1 179 ? 4.387 -14.828 -4.165 1.00 89.12 179 PRO A O 1
ATOM 1453 N N . SER A 1 180 ? 4.126 -16.360 -2.567 1.00 88.12 180 SER A N 1
ATOM 1454 C CA . SER A 1 180 ? 5.058 -17.341 -3.143 1.00 88.12 180 SER A CA 1
ATOM 1455 C C . SER A 1 180 ? 4.546 -17.972 -4.444 1.00 88.12 180 SER A C 1
ATOM 1457 O O . SER A 1 180 ? 5.345 -18.298 -5.320 1.00 88.12 180 SER A O 1
ATOM 1459 N N . LYS A 1 181 ? 3.225 -18.125 -4.600 1.00 89.81 181 LYS A N 1
ATOM 1460 C CA . LYS A 1 181 ? 2.598 -18.847 -5.723 1.00 89.81 181 LYS A CA 1
ATOM 1461 C C . LYS A 1 181 ? 2.199 -17.947 -6.893 1.00 89.81 181 LYS A C 1
ATOM 1463 O O . LYS A 1 181 ? 1.914 -18.456 -7.971 1.00 89.81 181 LYS A O 1
ATOM 1468 N N . CYS A 1 182 ? 2.214 -16.626 -6.713 1.00 88.06 182 CYS A N 1
ATOM 1469 C CA . CYS A 1 182 ? 1.754 -15.674 -7.729 1.00 88.06 182 CYS A CA 1
ATOM 1470 C C . CYS A 1 182 ? 2.679 -15.542 -8.954 1.00 88.06 182 CYS A C 1
ATOM 1472 O O . CYS A 1 182 ? 2.282 -14.920 -9.932 1.00 88.06 182 CYS A O 1
ATOM 1474 N N . LYS A 1 183 ? 3.906 -16.091 -8.912 1.00 90.06 183 LYS A N 1
ATOM 1475 C CA . LYS A 1 183 ? 4.913 -16.019 -9.996 1.00 90.06 183 LYS A CA 1
ATOM 1476 C C . LYS A 1 183 ? 5.234 -14.593 -10.468 1.00 90.06 183 LYS A C 1
ATOM 1478 O O . LYS A 1 183 ? 5.540 -14.356 -11.633 1.00 90.06 183 LYS A O 1
ATOM 1483 N N . ALA A 1 184 ? 5.212 -13.625 -9.551 1.00 91.44 184 ALA A N 1
ATOM 1484 C CA . ALA A 1 184 ? 5.465 -12.225 -9.887 1.00 91.44 184 ALA A CA 1
ATOM 1485 C C . ALA A 1 184 ? 6.861 -11.972 -10.475 1.00 91.44 184 ALA A C 1
ATOM 1487 O O . ALA A 1 184 ? 6.985 -11.139 -11.364 1.00 91.44 184 ALA A O 1
ATOM 1488 N N . ILE A 1 185 ? 7.892 -12.695 -10.023 1.00 90.12 185 ILE A N 1
ATOM 1489 C CA . ILE A 1 185 ? 9.270 -12.541 -10.526 1.00 90.12 185 ILE A CA 1
ATOM 1490 C C . ILE A 1 185 ? 9.396 -12.899 -12.017 1.00 90.12 185 ILE A C 1
ATOM 1492 O O . ILE A 1 185 ? 10.211 -12.315 -12.732 1.00 90.12 185 ILE A O 1
ATOM 1496 N N . ASP A 1 186 ? 8.535 -13.805 -12.490 1.00 88.56 186 ASP A N 1
ATOM 1497 C CA . ASP A 1 186 ? 8.487 -14.267 -13.876 1.00 88.56 186 ASP A CA 1
ATOM 1498 C C . ASP A 1 186 ? 7.676 -13.319 -14.778 1.00 88.56 186 ASP A C 1
ATOM 1500 O O . ASP A 1 186 ? 7.739 -13.434 -16.003 1.00 88.56 186 ASP A O 1
ATOM 1504 N N . SER A 1 187 ? 7.050 -12.286 -14.215 1.00 91.50 187 SER A N 1
ATOM 1505 C CA . SER A 1 187 ? 6.350 -11.215 -14.933 1.00 91.50 187 SER A CA 1
ATOM 1506 C C . SER A 1 187 ? 7.231 -9.969 -15.157 1.00 91.50 187 SER A C 1
ATOM 1508 O O . SER A 1 187 ? 8.352 -9.872 -14.664 1.00 91.50 187 SER A O 1
ATOM 1510 N N . SER A 1 188 ? 6.707 -8.979 -15.886 1.00 91.88 188 SER A N 1
ATOM 1511 C CA . SER A 1 188 ? 7.255 -7.616 -15.996 1.00 91.88 188 SER A CA 1
ATOM 1512 C C . SER A 1 188 ? 6.247 -6.548 -15.531 1.00 91.88 188 SER A C 1
ATOM 1514 O O . SER A 1 188 ? 5.084 -6.868 -15.277 1.00 91.88 188 SER A O 1
ATOM 1516 N N . LEU A 1 189 ? 6.677 -5.287 -15.387 1.00 93.31 189 LEU A N 1
ATOM 1517 C CA . LEU A 1 189 ? 5.867 -4.157 -14.878 1.00 93.31 189 LEU A CA 1
ATOM 1518 C C . LEU A 1 189 ? 5.334 -3.245 -15.995 1.00 93.31 189 LEU A C 1
ATOM 1520 O O . LEU A 1 189 ? 5.595 -2.038 -16.021 1.00 93.31 189 LEU A O 1
ATOM 1524 N N . TRP A 1 190 ? 4.564 -3.806 -16.928 1.00 92.12 190 TRP A N 1
ATOM 1525 C CA . TRP A 1 190 ? 3.944 -3.033 -18.017 1.00 92.12 190 TRP A CA 1
ATOM 1526 C C . TRP A 1 190 ? 2.955 -1.977 -17.512 1.00 92.12 190 TRP A C 1
ATOM 1528 O O . TRP A 1 190 ? 2.726 -0.956 -18.166 1.00 92.12 190 TRP A O 1
ATOM 1538 N N . GLU A 1 191 ? 2.390 -2.192 -16.327 1.00 93.81 191 GLU A N 1
ATOM 1539 C CA . GLU A 1 191 ? 1.430 -1.288 -15.712 1.00 93.81 191 GLU A CA 1
ATOM 1540 C C . GLU A 1 191 ? 2.065 0.071 -15.394 1.00 93.81 191 GLU A C 1
ATOM 1542 O O . GLU A 1 191 ? 1.534 1.116 -15.769 1.00 93.81 191 GLU A O 1
ATOM 1547 N N . LEU A 1 192 ? 3.267 0.070 -14.806 1.00 92.44 192 LEU A N 1
ATOM 1548 C CA . LEU A 1 192 ? 4.004 1.302 -14.500 1.00 92.44 192 LEU A CA 1
ATOM 1549 C C . LEU A 1 192 ? 4.483 2.011 -15.768 1.00 92.44 192 LEU A C 1
ATOM 1551 O O . LEU A 1 192 ? 4.485 3.239 -15.837 1.00 92.44 192 LEU A O 1
ATOM 1555 N N . HIS A 1 193 ? 4.844 1.240 -16.794 1.00 92.00 193 HIS A N 1
ATOM 1556 C CA . HIS A 1 193 ? 5.211 1.784 -18.096 1.00 92.00 193 HIS A CA 1
ATOM 1557 C C . HIS A 1 193 ? 4.038 2.509 -18.775 1.00 92.00 193 HIS A C 1
ATOM 1559 O O . HIS A 1 193 ? 4.240 3.524 -19.450 1.00 92.00 193 HIS A O 1
ATOM 1565 N N . SER A 1 194 ? 2.815 2.015 -18.572 1.00 92.56 194 SER A N 1
ATOM 1566 C CA . SER A 1 194 ? 1.589 2.622 -19.100 1.00 92.56 194 SER A CA 1
ATOM 1567 C C . SER A 1 194 ? 1.266 3.950 -18.403 1.00 92.56 194 SER A C 1
ATOM 1569 O O . SER A 1 194 ? 0.860 4.907 -19.063 1.00 92.56 194 SER A O 1
ATOM 1571 N N . LEU A 1 195 ? 1.559 4.068 -17.099 1.00 93.25 195 LEU A N 1
ATOM 1572 C CA . LEU A 1 195 ? 1.369 5.301 -16.316 1.00 93.25 195 LEU A CA 1
ATOM 1573 C C . LEU A 1 195 ? 2.215 6.498 -16.793 1.00 93.25 195 LEU A C 1
ATOM 1575 O O . LEU A 1 195 ? 1.938 7.632 -16.404 1.00 93.25 195 LEU A O 1
ATOM 1579 N N . ARG A 1 196 ? 3.193 6.294 -17.684 1.00 93.06 196 ARG A N 1
ATOM 1580 C CA . ARG A 1 196 ? 3.969 7.387 -18.305 1.00 93.06 196 ARG A CA 1
ATOM 1581 C C . ARG A 1 196 ? 3.115 8.336 -19.141 1.00 93.06 196 ARG A C 1
ATOM 1583 O O . ARG A 1 196 ? 3.489 9.492 -19.317 1.00 93.06 196 ARG A O 1
ATOM 1590 N N . HIS A 1 197 ? 1.978 7.852 -19.636 1.00 92.56 197 HIS A N 1
ATOM 1591 C CA . HIS A 1 197 ? 1.008 8.627 -20.411 1.00 92.56 197 HIS A CA 1
ATOM 1592 C C . HIS A 1 197 ? -0.207 9.036 -19.564 1.00 92.56 197 HIS A C 1
ATOM 1594 O O . HIS A 1 197 ? -1.276 9.321 -20.098 1.00 92.56 197 HIS A O 1
ATOM 1600 N N . HIS A 1 198 ? -0.068 9.034 -18.236 1.00 94.88 198 HIS A N 1
ATOM 1601 C CA . HIS A 1 198 ? -1.129 9.458 -17.334 1.00 94.88 198 HIS A CA 1
ATOM 1602 C C . HIS A 1 198 ? -1.453 10.948 -17.535 1.00 94.88 198 HIS A C 1
ATOM 1604 O O . HIS A 1 198 ? -0.556 11.769 -17.718 1.00 94.88 198 HIS A O 1
ATOM 1610 N N . TYR A 1 199 ? -2.738 11.307 -17.457 1.00 94.12 199 TYR A N 1
ATOM 1611 C CA . TYR A 1 199 ? -3.218 12.671 -17.724 1.00 94.12 199 TYR A CA 1
ATOM 1612 C C . TYR A 1 199 ? -2.613 13.723 -16.779 1.00 94.12 199 TYR A C 1
ATOM 1614 O O . TYR A 1 199 ? -2.399 14.868 -17.162 1.00 94.12 199 TYR A O 1
ATOM 1622 N N . HIS A 1 200 ? -2.342 13.340 -15.529 1.00 92.69 200 HIS 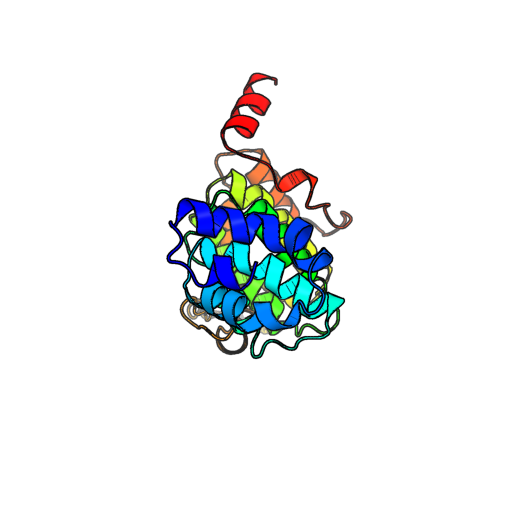A N 1
ATOM 1623 C CA . HIS A 1 200 ? -1.731 14.219 -14.537 1.00 92.69 200 HIS A CA 1
ATOM 1624 C C . HIS A 1 200 ? -0.201 14.288 -14.721 1.00 92.69 200 HIS A C 1
ATOM 1626 O O . HIS A 1 200 ? 0.468 13.256 -14.561 1.00 92.69 200 HIS A O 1
ATOM 1632 N N . PRO A 1 201 ? 0.383 15.479 -14.955 1.00 91.88 201 PRO A N 1
ATOM 1633 C CA . PRO A 1 201 ? 1.789 15.622 -15.337 1.00 91.88 201 PRO A CA 1
ATOM 1634 C C . PRO A 1 201 ? 2.764 15.137 -14.257 1.00 91.88 201 PRO A C 1
ATOM 1636 O O . PRO A 1 201 ? 3.762 14.496 -14.587 1.00 91.88 201 PRO A O 1
ATOM 1639 N N . ASN A 1 202 ? 2.465 15.343 -12.968 1.00 91.25 202 ASN A N 1
ATOM 1640 C CA . ASN A 1 202 ? 3.363 14.897 -11.890 1.00 91.25 202 ASN A CA 1
ATOM 1641 C C . ASN A 1 202 ? 3.476 13.362 -11.834 1.00 91.25 202 ASN A C 1
ATOM 1643 O O . ASN A 1 202 ? 4.548 12.833 -11.555 1.00 91.25 202 ASN A O 1
ATOM 1647 N N . ILE A 1 203 ? 2.405 12.632 -12.173 1.00 93.06 203 ILE A N 1
ATOM 1648 C CA . ILE A 1 203 ? 2.404 11.158 -12.194 1.00 93.06 203 ILE A CA 1
ATOM 1649 C C . ILE A 1 203 ? 3.165 10.647 -13.417 1.00 93.06 203 ILE A C 1
ATOM 1651 O O . ILE A 1 203 ? 3.973 9.722 -13.308 1.00 93.06 203 ILE A O 1
ATOM 1655 N N . ALA A 1 204 ? 2.955 11.279 -14.574 1.00 94.19 204 ALA A N 1
ATOM 1656 C CA . ALA A 1 204 ? 3.710 10.984 -15.787 1.00 94.19 204 ALA A CA 1
ATOM 1657 C C . ALA A 1 204 ? 5.218 11.238 -15.593 1.00 94.19 204 ALA A C 1
ATOM 1659 O O . ALA A 1 204 ? 6.046 10.461 -16.057 1.00 94.19 204 ALA A O 1
ATOM 1660 N N . SER A 1 205 ? 5.589 12.295 -14.865 1.00 92.38 205 SER A N 1
ATOM 1661 C CA . SER A 1 205 ? 6.985 12.594 -14.523 1.00 92.38 205 SER A CA 1
ATOM 1662 C C . SER A 1 205 ? 7.581 11.551 -13.570 1.00 92.38 205 SER A C 1
ATOM 1664 O O . SER A 1 205 ? 8.632 10.983 -13.859 1.00 92.38 205 SER A O 1
ATOM 1666 N N . LEU A 1 206 ? 6.884 11.214 -12.476 1.00 91.62 206 LEU A N 1
ATOM 1667 C CA . LEU A 1 206 ? 7.347 10.202 -11.515 1.00 91.62 206 LEU A CA 1
ATOM 1668 C C . LEU A 1 206 ? 7.505 8.812 -12.147 1.00 91.62 206 LEU A C 1
ATOM 1670 O O . LEU A 1 206 ? 8.466 8.108 -11.854 1.00 91.62 206 LEU A O 1
ATOM 1674 N N . SER A 1 207 ? 6.598 8.417 -13.040 1.00 92.06 207 SER A N 1
ATOM 1675 C CA . SER A 1 207 ? 6.700 7.131 -13.743 1.00 92.06 207 SER A CA 1
ATOM 1676 C C . SER A 1 207 ? 7.834 7.102 -14.774 1.00 92.06 207 SER A C 1
ATOM 1678 O O . SER A 1 207 ? 8.432 6.047 -14.979 1.00 92.06 207 SER A O 1
ATOM 1680 N N . LYS A 1 208 ? 8.202 8.240 -15.382 1.00 91.44 208 LYS A N 1
ATOM 1681 C CA . LYS A 1 208 ? 9.384 8.331 -16.260 1.00 91.44 208 LYS A CA 1
ATOM 1682 C C . LYS A 1 208 ? 10.692 8.068 -15.516 1.00 91.44 208 LYS A C 1
ATOM 1684 O O . LYS A 1 208 ? 11.563 7.419 -16.087 1.00 91.44 208 LYS A O 1
ATOM 1689 N N . VAL A 1 209 ? 10.795 8.453 -14.240 1.00 90.94 209 VAL A N 1
ATOM 1690 C CA . VAL A 1 209 ? 11.985 8.173 -13.410 1.00 90.94 209 VAL A CA 1
ATOM 1691 C C . VAL A 1 209 ? 12.294 6.673 -13.341 1.00 90.94 209 VAL A C 1
ATOM 1693 O O . VAL A 1 209 ? 13.458 6.299 -13.307 1.00 90.94 209 VAL A O 1
ATOM 1696 N N . LEU A 1 210 ? 11.281 5.799 -13.389 1.00 86.75 210 LEU A N 1
ATOM 1697 C CA . LEU A 1 210 ? 11.480 4.341 -13.402 1.00 86.75 210 LEU A CA 1
ATOM 1698 C C . LEU A 1 210 ? 12.089 3.812 -14.713 1.00 86.75 210 LEU A C 1
ATOM 1700 O O . LEU A 1 210 ? 12.553 2.676 -14.750 1.00 86.75 210 LEU A O 1
ATOM 1704 N N . THR A 1 211 ? 12.044 4.597 -15.793 1.00 86.38 211 THR A N 1
ATOM 1705 C CA . THR A 1 211 ? 12.682 4.268 -17.083 1.00 86.38 211 THR A CA 1
ATOM 1706 C C . THR A 1 211 ? 14.118 4.793 -17.151 1.00 86.38 211 THR A C 1
ATOM 1708 O O . THR A 1 211 ? 14.934 4.276 -17.908 1.00 86.38 211 THR A O 1
ATOM 1711 N N . GLU A 1 212 ? 14.422 5.835 -16.381 1.00 87.56 212 GLU A N 1
ATOM 1712 C CA . GLU A 1 212 ? 15.757 6.414 -16.281 1.00 87.56 212 GLU A CA 1
ATOM 1713 C C . GLU A 1 212 ? 16.649 5.588 -15.340 1.00 87.56 212 GLU A C 1
ATOM 1715 O O . GLU A 1 212 ? 16.195 4.713 -14.601 1.00 87.56 212 GLU A O 1
ATOM 1720 N N . ALA A 1 213 ? 17.953 5.866 -15.356 1.00 84.38 213 ALA A N 1
ATOM 1721 C CA . ALA A 1 213 ? 18.874 5.240 -14.417 1.00 84.38 213 ALA A CA 1
ATOM 1722 C C . ALA A 1 213 ? 18.531 5.642 -12.968 1.00 84.38 213 ALA A C 1
ATOM 1724 O O . ALA A 1 213 ? 18.271 6.812 -12.680 1.00 84.38 213 ALA A O 1
ATOM 1725 N N . PHE A 1 214 ? 18.602 4.677 -12.044 1.00 85.69 214 PHE A N 1
ATOM 1726 C CA . PHE A 1 214 ? 18.290 4.837 -10.616 1.00 85.69 214 PHE A CA 1
ATOM 1727 C C . PHE A 1 214 ? 19.383 5.631 -9.873 1.00 85.69 214 PHE A C 1
ATOM 1729 O O . PHE A 1 214 ? 20.083 5.118 -9.000 1.00 85.69 214 PHE A O 1
ATOM 1736 N N . THR A 1 215 ? 19.553 6.901 -10.237 1.00 85.44 215 THR A N 1
ATOM 1737 C CA . THR A 1 215 ? 20.570 7.809 -9.684 1.00 85.44 215 THR A CA 1
ATOM 1738 C C . THR A 1 215 ? 20.106 8.499 -8.403 1.00 85.44 215 THR A C 1
ATOM 1740 O O . THR A 1 215 ? 20.921 8.819 -7.537 1.00 85.44 215 THR A O 1
ATOM 1743 N N . LYS A 1 216 ? 18.794 8.707 -8.240 1.00 83.69 216 LYS A N 1
ATOM 1744 C CA . LYS A 1 216 ? 18.230 9.431 -7.094 1.00 83.69 216 LYS A CA 1
ATOM 1745 C C . LYS A 1 216 ? 18.331 8.613 -5.801 1.00 83.69 216 LYS A C 1
ATOM 1747 O O . LYS A 1 216 ? 18.180 7.383 -5.854 1.00 83.69 216 LYS A O 1
ATOM 1752 N N . PRO A 1 217 ? 18.548 9.252 -4.632 1.00 85.50 217 PRO A N 1
ATOM 1753 C CA . PRO A 1 217 ? 18.415 8.598 -3.327 1.00 85.50 217 PRO A CA 1
ATOM 1754 C C . PRO A 1 217 ? 16.997 8.031 -3.130 1.00 85.50 217 PRO A C 1
ATOM 1756 O O . PRO A 1 217 ? 16.117 8.240 -3.962 1.00 85.50 217 PRO A O 1
ATOM 1759 N N . SER A 1 218 ? 16.790 7.241 -2.073 1.00 88.25 218 SER A N 1
ATOM 1760 C CA . SER A 1 218 ? 15.439 6.784 -1.717 1.00 88.25 218 SER A CA 1
ATOM 1761 C C . SER A 1 218 ? 14.518 7.985 -1.509 1.00 88.25 218 SER A C 1
ATOM 1763 O O . SER A 1 218 ? 14.932 8.975 -0.907 1.00 88.25 218 SER A O 1
ATOM 1765 N N . TYR A 1 219 ? 13.287 7.888 -1.999 1.00 90.88 219 TYR A N 1
ATOM 1766 C CA . TYR A 1 219 ? 12.268 8.904 -1.769 1.00 90.88 219 TYR A CA 1
ATOM 1767 C C . TYR A 1 219 ? 11.768 8.826 -0.330 1.00 90.88 219 TYR A C 1
ATOM 1769 O O . TYR A 1 219 ? 11.518 7.725 0.164 1.00 90.88 219 TYR A O 1
ATOM 1777 N N . ASP A 1 220 ? 11.585 9.976 0.315 1.00 91.69 220 ASP A N 1
ATOM 1778 C CA . ASP A 1 220 ? 10.804 10.039 1.546 1.00 91.69 220 ASP A CA 1
ATOM 1779 C C . ASP A 1 220 ? 9.323 9.883 1.189 1.00 91.69 220 ASP A C 1
ATOM 1781 O O . ASP A 1 220 ? 8.813 10.588 0.321 1.00 91.69 220 ASP A O 1
ATOM 1785 N N . LEU A 1 221 ? 8.644 8.915 1.803 1.00 90.62 221 LEU A N 1
ATOM 1786 C CA . LEU A 1 221 ? 7.231 8.668 1.533 1.00 90.62 221 LEU A CA 1
ATOM 1787 C C . LEU A 1 221 ? 6.324 9.675 2.239 1.00 90.62 221 LEU A C 1
ATOM 1789 O O . LEU A 1 221 ? 5.203 9.873 1.771 1.00 90.62 221 LEU A O 1
ATOM 1793 N N . GLU A 1 222 ? 6.773 10.314 3.323 1.00 90.88 222 GLU A N 1
ATOM 1794 C CA . GLU A 1 222 ? 5.960 11.278 4.079 1.00 90.88 222 GLU A CA 1
ATOM 1795 C C . GLU A 1 222 ? 5.489 12.448 3.212 1.00 90.88 222 GLU A C 1
ATOM 1797 O O . GLU A 1 222 ? 4.331 12.858 3.317 1.00 90.88 222 GLU A O 1
ATOM 1802 N N . ASP A 1 223 ? 6.314 12.868 2.254 1.00 89.56 223 ASP A N 1
ATOM 1803 C CA . ASP A 1 223 ? 5.983 13.915 1.286 1.00 89.56 223 ASP A CA 1
ATOM 1804 C C . ASP A 1 223 ? 4.816 13.533 0.354 1.00 89.56 223 ASP A C 1
ATOM 1806 O O . ASP A 1 223 ? 4.119 14.407 -0.157 1.00 89.56 223 ASP A O 1
ATOM 1810 N N . PHE A 1 224 ? 4.566 12.235 0.138 1.00 89.12 224 PHE A N 1
ATOM 1811 C CA . PHE A 1 224 ? 3.583 11.737 -0.836 1.00 89.12 224 PHE A CA 1
ATOM 1812 C C . PHE A 1 224 ? 2.314 11.146 -0.202 1.00 89.12 224 PHE A C 1
ATOM 1814 O O . PHE A 1 224 ? 1.332 10.884 -0.905 1.00 89.12 224 PHE A O 1
ATOM 1821 N N . LEU A 1 225 ? 2.317 10.897 1.110 1.00 85.88 225 LEU A N 1
ATOM 1822 C CA . LEU A 1 225 ? 1.296 10.100 1.796 1.00 85.88 225 LEU A CA 1
ATOM 1823 C C . LEU A 1 225 ? -0.062 10.804 1.936 1.00 85.88 225 LEU A C 1
ATOM 1825 O O . LEU A 1 225 ? -1.104 10.155 1.801 1.00 85.88 225 LEU A O 1
ATOM 1829 N N . ASP A 1 226 ? -0.062 12.115 2.180 1.00 85.62 226 ASP A N 1
ATOM 1830 C CA . ASP A 1 226 ? -1.260 12.874 2.568 1.00 85.62 226 ASP A CA 1
ATOM 1831 C C . ASP A 1 226 ? -1.917 13.651 1.404 1.00 85.62 226 ASP A C 1
ATOM 1833 O O . ASP A 1 226 ? -2.824 14.463 1.608 1.00 85.62 226 ASP A O 1
ATOM 1837 N N . HIS A 1 227 ? -1.546 13.348 0.154 1.00 89.88 227 HIS A N 1
ATOM 1838 C CA . HIS A 1 227 ? -2.213 13.921 -1.014 1.00 89.88 227 HIS A CA 1
ATOM 1839 C C . HIS A 1 227 ? -3.654 13.411 -1.177 1.00 89.88 227 HIS A C 1
ATOM 1841 O O . HIS A 1 227 ? -3.963 12.215 -1.117 1.00 89.88 227 HIS A O 1
ATOM 1847 N N . THR A 1 228 ? -4.552 14.347 -1.465 1.00 90.38 228 THR A N 1
ATOM 1848 C CA . THR A 1 228 ? -5.960 14.137 -1.810 1.00 90.38 228 THR A CA 1
ATOM 1849 C C . THR A 1 228 ? -6.302 14.890 -3.094 1.00 90.38 228 THR A C 1
ATOM 1851 O O . THR A 1 228 ? -5.512 15.693 -3.583 1.00 90.38 228 THR A O 1
ATOM 1854 N N . TYR A 1 229 ? -7.488 14.654 -3.658 1.00 91.19 229 TYR A N 1
ATOM 1855 C CA . TYR A 1 229 ? -7.934 15.437 -4.814 1.00 91.19 229 TYR A CA 1
ATOM 1856 C C . TYR A 1 229 ? -7.974 16.936 -4.513 1.00 91.19 229 TYR A C 1
ATOM 1858 O O . TYR A 1 229 ? -7.506 17.700 -5.343 1.00 91.19 229 TYR A O 1
ATOM 1866 N N . ALA A 1 230 ? -8.437 17.326 -3.320 1.00 91.56 230 ALA A N 1
ATOM 1867 C CA . ALA A 1 230 ? -8.461 18.723 -2.891 1.00 91.56 230 ALA A CA 1
ATOM 1868 C C . ALA A 1 230 ? -7.055 19.337 -2.894 1.00 91.56 230 ALA A C 1
ATOM 1870 O O . ALA A 1 230 ? -6.826 20.349 -3.535 1.00 91.56 230 ALA A O 1
ATOM 1871 N N . THR A 1 231 ? -6.070 18.665 -2.290 1.00 91.31 231 THR A N 1
ATOM 1872 C CA . THR A 1 231 ? -4.696 19.196 -2.274 1.00 91.31 231 THR A CA 1
ATOM 1873 C C . THR A 1 231 ? -4.089 19.283 -3.672 1.00 91.31 231 THR A C 1
ATOM 1875 O O . THR A 1 231 ? -3.302 20.183 -3.934 1.00 91.31 231 THR A O 1
ATOM 1878 N N . LEU A 1 232 ? -4.434 18.350 -4.570 1.00 90.50 232 LEU A N 1
ATOM 1879 C CA . LEU A 1 232 ? -3.960 18.387 -5.955 1.00 90.50 232 LEU A CA 1
ATOM 1880 C C . LEU A 1 232 ? -4.584 19.564 -6.710 1.00 90.50 232 LEU A C 1
ATOM 1882 O O . LEU A 1 232 ? -3.861 20.317 -7.355 1.00 90.50 232 LEU A O 1
ATOM 1886 N N . THR A 1 233 ? -5.897 19.768 -6.590 1.00 91.62 233 THR A N 1
ATOM 1887 C CA . THR A 1 233 ? -6.567 20.915 -7.214 1.00 91.62 233 THR A CA 1
ATOM 1888 C C . THR A 1 233 ? -6.066 22.234 -6.650 1.00 91.62 233 THR A C 1
ATOM 1890 O O . THR A 1 233 ? -5.781 23.141 -7.420 1.00 91.62 233 THR A O 1
ATOM 1893 N N . ASP A 1 234 ? -5.881 22.323 -5.334 1.00 93.25 234 ASP A N 1
ATOM 1894 C CA . ASP A 1 234 ? -5.378 23.529 -4.678 1.00 93.25 234 ASP A CA 1
ATOM 1895 C C . ASP A 1 234 ? -3.946 23.840 -5.132 1.00 93.25 234 ASP A C 1
ATOM 1897 O O . ASP A 1 234 ? -3.619 24.996 -5.387 1.00 93.25 234 ASP A O 1
ATOM 1901 N N . SER A 1 235 ? -3.104 22.812 -5.305 1.00 90.06 235 SER A N 1
ATOM 1902 C CA . SER A 1 235 ? -1.732 22.984 -5.796 1.00 90.06 235 SER A CA 1
ATOM 1903 C C . SER A 1 235 ? -1.658 23.478 -7.242 1.00 90.06 235 SER A C 1
ATOM 1905 O O . SER A 1 235 ? -0.769 24.259 -7.563 1.00 90.06 235 SER A O 1
ATOM 1907 N N . GLU A 1 236 ? -2.595 23.065 -8.100 1.00 90.25 236 GLU A N 1
ATOM 1908 C CA . GLU A 1 236 ? -2.670 23.550 -9.484 1.00 90.25 236 GLU A CA 1
ATOM 1909 C C . GLU A 1 236 ? -3.336 24.931 -9.574 1.00 90.25 236 GLU A C 1
ATOM 1911 O O . GLU A 1 236 ? -2.982 25.714 -10.444 1.00 90.25 236 GLU A O 1
ATOM 1916 N N . LEU A 1 237 ? -4.267 25.264 -8.671 1.00 93.31 237 LEU A N 1
ATOM 1917 C CA . LEU A 1 237 ? -4.872 26.601 -8.591 1.00 93.31 237 LEU A CA 1
ATOM 1918 C C . LEU A 1 237 ? -3.907 27.658 -8.042 1.00 93.31 237 LEU A C 1
ATOM 1920 O O . LEU A 1 237 ? -4.037 28.833 -8.372 1.00 93.31 237 LEU A O 1
ATOM 1924 N N . ALA A 1 238 ? -2.977 27.255 -7.177 1.00 92.56 238 ALA A N 1
ATOM 1925 C CA . ALA A 1 238 ? -1.963 28.136 -6.607 1.00 92.56 238 ALA A CA 1
ATOM 1926 C C . ALA A 1 238 ? -0.759 28.375 -7.538 1.00 92.56 238 ALA A C 1
ATOM 1928 O O . ALA A 1 238 ? 0.123 29.163 -7.189 1.00 92.56 238 ALA A O 1
ATOM 1929 N N . ARG A 1 239 ? -0.697 27.671 -8.671 1.00 80.44 239 ARG A N 1
ATOM 1930 C CA . ARG A 1 239 ? 0.385 27.735 -9.655 1.00 80.44 239 ARG A CA 1
ATOM 1931 C C . ARG A 1 239 ? 0.148 28.830 -10.690 1.00 80.44 239 ARG A C 1
ATOM 1933 O O . ARG A 1 239 ? 1.160 29.455 -11.077 1.00 80.44 239 ARG A O 1
#

Organism: NCBI:txid1907219

Radius of gyration: 20.22 Å; chains: 1; bounding box: 43×47×68 Å

Secondary structure (DSSP, 8-state):
-HHHHTS---HHHHHHHHHHIIIIIGGG-S-GGGGHHHHHHHHHT-HHHHHHHHHHHHHHHHHH----TTHHHHHHHT--TTGGG-TTHHHHHHHHHHHHT-TT--HHHHHHHHHHHHHHHHHS-HHHHHHHHHHHHHHHHH-GGGGGGT----GGGTT--SS-S--------SS-SSTTTS-GGGS--HHHHHGGG-SSHHHHHHHHHTTS-S-SPPPPSHHHHT--HHHHHHHHHT-

Sequence (239 aa):
WLASLRLPLEASQYKRVLLLIHRRIIPFMSRPTMLMDFLTDSYHSGGPISLLALNGLFTLMQDHNLEYPDFYSKLYALFDRHLLHVRYRARFFRLVDLFLSSSHLPAYLVAAFIKRLSRLSLTGPPAGIILTLPLVYNLLKRHPSCMVLIHRATPDAQDDPSPSAKIVTDPFDMDQVEPSKCKAIDSSLWELHSLRHHYHPNIASLSKVLTEAFTKPSYDLEDFLDHTYATLTDSELAR

InterPro domains:
  IPR005612 CCAAT-binding factor [PF03914] (50-206)
  IPR027193 Nucleolar complex protein 4-like [PTHR12455] (1-239)

pLDDT: mean 87.58, std 9.63, range [47.19, 95.38]

Foldseek 3Di:
DVVVLPDDDDPVVLLVCLQCCLPPNCVPDPCLVVCQVVLVVQLVVDDPSVLSSVNSVVSCCVVVVDDDPPVLLSVLVNLDLCLLVDPCNLVSVVVVLVVLVDPPDDPLSLLLVLQSLLVSLLSHDPLSLLLSLLSSLLSCVSPVLLCCQADPDDVVVPPDPDPPPPPPDAQADNPDSDSNRRCSSVHHRVSLVVQLPPPDVVSVVSSVCSVDPSPDDRDDSVVSRPDDPVNVVVVVVVD